Protein AF-A0A3G1HW66-F1 (afdb_monomer_lite)

InterPro domains:
  IPR001525 C-5 cytosine methyltransferase [PF00145] (174-278)
  IPR001525 C-5 cytosine methyltransferase [PS51679] (174-279)
  IPR011011 Zinc finger, FYVE/PHD-type [SSF57903] (69-137)
  IPR018117 DNA methylase, C-5 cytosine-specific, active site [PS00094] (242-254)
  IPR025766 ADD domain [PS51533] (22-154)
  IPR029063 S-adenosyl-L-methionine-dependent methyltransferase superfamily [G3DSA:3.40.50.150] (162-279)
  IPR029063 S-adenosyl-L-methionine-dependent methyltransferase superfamily [SSF53335] (173-278)
  IPR040552 DNMT3, cysteine rich ADD domain, GATA1-like zinc finger [PF17980] (15-70)
  IPR044108 DNA (cytosine-5)-methyltransferase 3A, ADD domain [cd11729] (28-154)
  IPR049554 DNMT3, ADD domain, PHD zinc finger [PF21255] (77-126)
  IPR050390 DNA Cytosine-5 Methyltransferase [PTHR23068] (28-279)

pLDDT: mean 90.73, std 13.03, range [34.94, 98.5]

Radius of gyration: 23.75 Å; chains: 1; bounding box: 53×44×63 Å

Organism: Channa maculata (NCBI:txid188791)

Secondary structure (DSSP, 8-state):
-TTTTS-S----HHHHHHHHHHHHTTSS-GGGSBTTT--S-EEEE-SSBSSEEEHHHHHHHHHHTT-B-TTSSBSSBTTTS--SSEEEP-STT---EEEHHHHHHHT-TTHHHHHHT-TTPPPTTTSS-SEETTEEB-SSHHHHHHHHHHTT-SS-PPPP---PPPPGGG---EEEEEES-TTTHHHHHHHHTT--EEEEEEE---HHHHHHHHHHTTT-SEE---GGG--HHHHHHH---SEEEE----TTT-TT-TT---TTSTTGGGHHHHHHHH-

Sequence (279 aa):
SAEKAKIREVIDEGTRERLIYEIKKKTRNIEDICISCGSLNVSLEHPLFVGAMCQGCKNSFLECAYQYDDDGYQSYCTICCGGREVLMCGNNNCCRCFCVECVDLLVGAGSAVAAINEDPWNCYMCGPRSTYGLLRRRDDWPCRLQLFFANNHEQEFEPAKLYPPVAAEKRQPIRVLSLFDGIATGLLVLKDLGIQVDKYVASEVCEDSITVGMVRHQGRIMYVGDVRNVTHKHIEEWGPFDLVIGGSPCNDLSIVNPARKGLYEGTGRLFFEFYRLLH

Structure (mmCIF, N/CA/C/O backbone):
data_AF-A0A3G1HW66-F1
#
_entry.id   AF-A0A3G1HW66-F1
#
loop_
_atom_site.group_PDB
_atom_site.id
_atom_site.type_symbol
_atom_site.label_atom_id
_atom_site.label_alt_id
_atom_site.label_comp_id
_atom_site.label_asym_id
_atom_site.label_entity_id
_atom_site.label_seq_id
_atom_site.pdbx_PDB_ins_code
_atom_site.Cartn_x
_atom_site.Cartn_y
_atom_site.Cartn_z
_atom_site.occupancy
_atom_site.B_iso_or_equiv
_atom_site.auth_seq_id
_atom_site.auth_comp_id
_atom_site.auth_asym_id
_atom_site.auth_atom_id
_atom_site.pdbx_PDB_model_num
ATOM 1 N N . SER A 1 1 ? 20.189 13.499 25.080 1.00 43.16 1 SER A N 1
ATOM 2 C CA . SER A 1 1 ? 20.306 14.150 26.396 1.00 43.16 1 SER A CA 1
ATOM 3 C C . SER A 1 1 ? 18.961 14.763 26.749 1.00 43.16 1 SER A C 1
ATOM 5 O O . SER A 1 1 ? 18.490 15.564 25.957 1.00 43.16 1 SER A O 1
ATOM 7 N N . ALA A 1 2 ? 18.331 14.270 27.824 1.00 36.47 2 ALA A N 1
ATOM 8 C CA . ALA A 1 2 ? 17.144 14.723 28.586 1.00 36.47 2 ALA A CA 1
ATOM 9 C C . ALA A 1 2 ? 15.857 15.251 27.896 1.00 36.47 2 ALA A C 1
ATOM 11 O O . ALA A 1 2 ? 14.776 15.084 28.452 1.00 36.47 2 ALA A O 1
ATOM 12 N N . GLU A 1 3 ? 15.921 15.853 26.713 1.00 38.44 3 GLU A N 1
ATOM 13 C CA . GLU A 1 3 ? 14.812 16.594 26.094 1.00 38.44 3 GLU A CA 1
ATOM 14 C C . GLU A 1 3 ? 14.013 15.742 25.093 1.00 38.44 3 GLU A C 1
ATOM 16 O O . GLU A 1 3 ? 12.789 15.808 25.047 1.00 38.44 3 GLU A O 1
ATOM 21 N N . LYS A 1 4 ? 14.676 14.799 24.407 1.00 38.22 4 LYS A N 1
ATOM 22 C CA . LYS A 1 4 ? 14.022 13.785 23.549 1.00 38.22 4 LYS A CA 1
ATOM 23 C C . LYS A 1 4 ? 13.246 12.706 24.324 1.00 38.22 4 LYS A C 1
ATOM 25 O O . LYS A 1 4 ? 12.520 11.930 23.720 1.00 38.22 4 LYS A O 1
ATOM 30 N N . ALA A 1 5 ? 13.386 12.663 25.650 1.00 36.22 5 ALA A N 1
ATOM 31 C CA . ALA A 1 5 ? 12.640 11.759 26.528 1.00 36.22 5 ALA A CA 1
ATOM 32 C C . ALA A 1 5 ? 11.369 12.405 27.121 1.00 36.22 5 ALA A C 1
ATOM 34 O O . ALA A 1 5 ? 10.566 11.706 27.730 1.00 36.22 5 ALA A O 1
ATOM 35 N N . LYS A 1 6 ? 11.168 13.721 26.939 1.00 34.94 6 LYS A N 1
ATOM 36 C CA . LYS A 1 6 ? 10.040 14.481 27.511 1.00 34.94 6 LYS A CA 1
ATOM 37 C C . LYS A 1 6 ? 8.809 14.596 26.602 1.00 34.94 6 LYS A C 1
ATOM 39 O O . LYS A 1 6 ? 7.799 15.123 27.044 1.00 34.94 6 LYS A O 1
ATOM 44 N N . ILE A 1 7 ? 8.866 14.066 25.376 1.00 43.19 7 ILE A N 1
ATOM 45 C CA . ILE A 1 7 ? 7.727 13.985 24.434 1.00 43.19 7 ILE A CA 1
ATOM 46 C C . ILE A 1 7 ? 7.327 12.515 24.207 1.00 43.19 7 ILE A C 1
ATOM 48 O O . ILE A 1 7 ? 6.967 12.082 23.120 1.00 43.19 7 ILE A O 1
ATOM 52 N N . ARG A 1 8 ? 7.428 11.696 25.250 1.00 40.66 8 ARG A N 1
ATOM 53 C CA . ARG A 1 8 ? 6.452 10.631 25.453 1.00 40.66 8 ARG A CA 1
ATOM 54 C C . ARG A 1 8 ? 5.562 11.174 26.552 1.00 40.66 8 ARG A C 1
ATOM 56 O O . ARG A 1 8 ? 5.932 11.087 27.719 1.00 40.66 8 ARG A O 1
ATOM 63 N N . GLU A 1 9 ? 4.447 11.810 26.186 1.00 43.47 9 GLU A N 1
ATOM 64 C CA . GLU A 1 9 ? 3.334 11.875 27.130 1.00 43.47 9 GLU A CA 1
ATOM 65 C C . GLU A 1 9 ? 3.146 10.440 27.610 1.00 43.47 9 GLU A C 1
ATOM 67 O O . GLU A 1 9 ? 2.945 9.527 26.807 1.00 43.47 9 GLU A O 1
ATOM 72 N N . VAL A 1 10 ? 3.366 10.235 28.906 1.00 45.03 10 VAL A N 1
ATOM 73 C CA . VAL A 1 10 ? 3.060 8.986 29.582 1.00 45.03 10 VAL A CA 1
ATOM 74 C C . VAL A 1 10 ? 1.549 8.875 29.492 1.00 45.03 10 VAL A C 1
ATOM 76 O O . VAL A 1 10 ? 0.819 9.391 30.333 1.00 45.03 10 VAL A O 1
ATOM 79 N N . ILE A 1 11 ? 1.078 8.296 28.393 1.00 52.44 11 ILE A N 1
ATOM 80 C CA . ILE A 1 11 ? -0.282 7.818 28.304 1.00 52.44 11 ILE A CA 1
ATOM 81 C C . ILE A 1 11 ? -0.290 6.604 29.215 1.00 52.44 11 ILE A C 1
ATOM 83 O O . ILE A 1 11 ? 0.186 5.531 28.858 1.00 52.44 11 ILE A O 1
ATOM 87 N N . ASP A 1 12 ? -0.694 6.859 30.451 1.00 54.69 12 ASP A N 1
ATOM 88 C CA . ASP A 1 12 ? -0.923 5.854 31.469 1.00 54.69 12 ASP A CA 1
ATOM 89 C C . ASP A 1 12 ? -1.834 4.765 30.880 1.00 54.69 12 ASP A C 1
ATOM 91 O O . ASP A 1 12 ? -2.943 5.063 30.429 1.00 54.69 12 ASP A O 1
ATOM 95 N N . GLU A 1 13 ? -1.349 3.519 30.837 1.00 52.84 13 GLU A N 1
ATOM 96 C CA . GLU A 1 13 ? -2.079 2.372 30.275 1.00 52.84 13 GLU A CA 1
ATOM 97 C C . GLU A 1 13 ? -3.476 2.258 30.919 1.00 52.84 13 GLU A C 1
ATOM 99 O O . GLU A 1 13 ? -4.458 2.017 30.219 1.00 52.84 13 GLU A O 1
ATOM 104 N N . GLY A 1 14 ? -3.613 2.601 32.210 1.00 62.66 14 GLY A N 1
ATOM 105 C CA . GLY A 1 14 ? -4.899 2.626 32.919 1.00 62.66 14 GLY A CA 1
ATOM 106 C C . GLY A 1 14 ? -5.863 3.742 32.488 1.00 62.66 14 GLY A C 1
ATOM 107 O O . GLY A 1 14 ? -7.081 3.628 32.669 1.00 62.66 14 GLY A O 1
ATOM 108 N N . THR A 1 15 ? -5.365 4.815 31.871 1.00 80.75 15 THR A N 1
ATOM 109 C CA . THR A 1 15 ? -6.196 5.939 31.421 1.00 80.75 15 THR A CA 1
ATOM 110 C C . THR A 1 15 ? -7.044 5.550 30.213 1.00 80.75 15 THR A C 1
ATOM 112 O O . THR A 1 15 ? -8.238 5.860 30.181 1.00 80.75 15 THR A O 1
ATOM 115 N N . ARG A 1 16 ? -6.484 4.810 29.246 1.00 89.25 16 ARG A N 1
ATOM 116 C CA . ARG A 1 16 ? -7.243 4.338 28.075 1.00 89.25 16 ARG A CA 1
ATOM 117 C C . ARG A 1 16 ? -8.360 3.380 28.491 1.00 89.25 16 ARG A C 1
ATOM 119 O O . ARG A 1 16 ? -9.499 3.555 28.058 1.00 89.25 16 ARG A O 1
ATOM 126 N N . GLU A 1 17 ? -8.073 2.422 29.371 1.00 91.12 17 GLU A N 1
ATOM 127 C CA . GLU A 1 17 ? -9.065 1.454 29.861 1.00 91.12 17 GLU A CA 1
ATOM 128 C C . GLU A 1 17 ? -10.222 2.134 30.595 1.00 91.12 17 GLU A C 1
ATOM 130 O O . GLU A 1 17 ? -11.397 1.860 30.322 1.00 91.12 17 GLU A O 1
ATOM 135 N N . ARG A 1 18 ? -9.898 3.081 31.485 1.00 92.38 18 ARG A N 1
ATOM 136 C CA . ARG A 1 18 ? -10.889 3.867 32.220 1.00 92.38 18 ARG A CA 1
ATOM 137 C C . ARG A 1 18 ? -11.803 4.648 31.277 1.00 92.38 18 ARG A C 1
ATOM 139 O O . ARG A 1 18 ? -13.019 4.628 31.460 1.00 92.38 18 ARG A O 1
ATOM 146 N N . LEU A 1 19 ? -11.246 5.325 30.274 1.00 93.81 19 LEU A N 1
ATOM 147 C CA . LEU A 1 19 ? -12.031 6.110 29.316 1.00 93.81 19 LEU A CA 1
ATOM 148 C C . LEU A 1 19 ? -12.950 5.220 28.471 1.00 93.81 19 LEU A C 1
ATOM 150 O O . LEU A 1 19 ? -14.112 5.561 28.249 1.00 93.81 19 LEU A O 1
ATOM 154 N N . ILE A 1 20 ? -12.474 4.044 28.059 1.00 93.44 20 ILE A N 1
ATOM 155 C CA . ILE A 1 20 ? -13.308 3.048 27.378 1.00 93.44 20 ILE A CA 1
ATOM 156 C C . ILE A 1 20 ? -14.434 2.550 28.290 1.00 93.44 20 ILE A C 1
ATOM 158 O O . ILE A 1 20 ? -15.569 2.389 27.839 1.00 93.44 20 ILE A O 1
ATOM 162 N N . TYR A 1 21 ? -14.170 2.350 29.579 1.00 92.44 21 TYR A N 1
ATOM 163 C CA . TYR A 1 21 ? -15.204 1.988 30.546 1.00 92.44 21 TYR A CA 1
ATOM 164 C C . TYR A 1 21 ? -16.261 3.094 30.733 1.00 92.44 21 TYR A C 1
ATOM 166 O O . TYR A 1 21 ? -17.455 2.791 30.789 1.00 92.44 21 TYR A O 1
ATOM 174 N N . GLU A 1 22 ? -15.860 4.370 30.753 1.00 93.81 22 GLU A N 1
ATOM 175 C CA . GLU A 1 22 ? -16.779 5.523 30.746 1.00 93.81 22 GLU A CA 1
ATOM 176 C C . GLU A 1 22 ? -17.685 5.515 29.495 1.00 93.81 22 GLU A C 1
ATOM 178 O O . GLU A 1 22 ? -18.897 5.719 29.598 1.00 93.81 22 GLU A O 1
ATOM 183 N N . ILE A 1 23 ? -17.141 5.178 28.320 1.00 94.44 23 ILE A N 1
ATOM 184 C CA . ILE A 1 23 ? -17.920 5.031 27.077 1.00 94.44 23 ILE A CA 1
ATOM 185 C C . ILE A 1 23 ? -18.906 3.860 27.175 1.00 94.44 23 ILE A C 1
ATOM 187 O O . ILE A 1 23 ? -20.075 4.012 26.815 1.00 94.44 23 ILE A O 1
ATOM 191 N N . LYS A 1 24 ? -18.494 2.709 27.729 1.00 92.25 24 LYS A N 1
ATOM 192 C CA . LYS A 1 24 ? -19.401 1.566 27.982 1.00 92.25 24 LYS A CA 1
ATOM 193 C C . LYS A 1 24 ? -20.553 1.955 28.918 1.00 92.25 24 LYS A C 1
ATOM 195 O O . LYS A 1 24 ? -21.677 1.491 28.730 1.00 92.25 24 LYS A O 1
ATOM 200 N N . LYS A 1 25 ? -20.298 2.846 29.883 1.00 93.94 25 LYS A N 1
ATOM 201 C CA . LYS A 1 25 ? -21.310 3.437 30.778 1.00 93.94 25 LYS A CA 1
ATOM 202 C C . LYS A 1 25 ? -22.119 4.581 30.162 1.00 93.94 25 LYS A C 1
ATOM 204 O O . LYS A 1 25 ? -22.999 5.109 30.837 1.00 93.94 25 LYS A O 1
ATOM 209 N N . LYS A 1 26 ? -21.861 4.947 28.902 1.00 92.19 26 LYS A N 1
ATOM 210 C CA . LYS A 1 26 ? -22.493 6.072 28.191 1.00 92.19 26 LYS A CA 1
ATOM 211 C C . LYS A 1 26 ? -22.284 7.429 28.873 1.00 92.19 26 LYS A C 1
ATOM 213 O O . LYS A 1 26 ? -23.097 8.332 28.704 1.00 92.19 26 LYS A O 1
ATOM 218 N N . THR A 1 27 ? -21.204 7.589 29.638 1.00 93.44 27 THR A N 1
ATOM 219 C CA . THR A 1 27 ? -20.851 8.868 30.279 1.00 93.44 27 THR A CA 1
ATOM 220 C C . THR A 1 27 ? -19.885 9.706 29.439 1.00 93.44 27 THR A C 1
ATOM 222 O O . THR A 1 27 ? -19.510 10.798 29.851 1.00 93.44 27 THR A O 1
ATOM 225 N N . ARG A 1 28 ? -19.462 9.193 28.277 1.00 93.19 28 ARG A N 1
ATOM 226 C CA . ARG A 1 28 ? -18.551 9.839 27.324 1.00 93.19 28 ARG A CA 1
ATOM 227 C C . ARG A 1 28 ? -18.798 9.280 25.920 1.00 93.19 28 ARG A C 1
ATOM 229 O O . ARG A 1 28 ? -19.137 8.100 25.804 1.00 93.19 28 ARG A O 1
ATOM 236 N N . ASN A 1 29 ? -18.604 10.080 24.868 1.00 95.50 29 ASN A N 1
ATOM 237 C CA . ASN A 1 29 ? -18.674 9.575 23.495 1.00 95.50 29 ASN A CA 1
ATOM 238 C C . ASN A 1 29 ? -17.313 9.047 23.034 1.00 95.50 29 ASN A C 1
ATOM 240 O O . ASN A 1 29 ? -16.263 9.580 23.386 1.00 95.50 29 ASN A O 1
ATOM 244 N N . ILE A 1 30 ? -17.329 8.011 22.195 1.00 95.81 30 ILE A N 1
ATOM 245 C CA . ILE A 1 30 ? -16.106 7.449 21.600 1.00 95.81 30 ILE A CA 1
ATOM 246 C C . ILE A 1 30 ? -15.399 8.434 20.655 1.00 95.81 30 ILE A C 1
ATOM 248 O O . ILE A 1 30 ? -14.195 8.339 20.439 1.00 95.81 30 ILE A O 1
ATOM 252 N N . GLU A 1 31 ? -16.145 9.397 20.115 1.00 96.31 31 GLU A N 1
ATOM 253 C CA . GLU A 1 31 ? -15.641 10.461 19.243 1.00 96.31 31 GLU A CA 1
ATOM 254 C C . GLU A 1 31 ? -14.935 11.584 20.023 1.00 96.31 31 GLU A C 1
ATOM 256 O O . GLU A 1 31 ? -14.281 12.418 19.413 1.00 96.31 31 GLU A O 1
ATOM 261 N N . ASP A 1 32 ? -14.977 11.561 21.361 1.00 95.31 32 ASP A N 1
ATOM 262 C CA . ASP A 1 32 ? -14.301 12.547 22.217 1.00 95.31 32 ASP A CA 1
ATOM 263 C C . ASP A 1 32 ? -12.915 12.070 22.698 1.00 95.31 32 ASP A C 1
ATOM 265 O O . ASP A 1 32 ? -12.253 12.759 23.478 1.00 95.31 32 ASP A O 1
ATOM 269 N N . ILE A 1 33 ? -12.474 10.868 22.297 1.00 95.94 33 ILE A N 1
ATOM 270 C CA . ILE A 1 33 ? -11.186 10.290 22.707 1.00 95.94 33 ILE A CA 1
ATOM 271 C C . ILE A 1 33 ? -10.416 9.711 21.523 1.00 95.94 33 ILE A C 1
ATOM 273 O O . ILE A 1 33 ? -10.994 9.180 20.573 1.00 95.94 33 ILE A O 1
ATOM 277 N N . CYS A 1 34 ? -9.088 9.743 21.606 1.00 97.19 34 CYS A N 1
ATOM 278 C CA . CYS A 1 34 ? -8.239 9.044 20.657 1.00 97.19 34 CYS A CA 1
ATOM 279 C C . CYS A 1 34 ? -8.395 7.531 20.853 1.00 97.19 34 CYS A C 1
ATOM 281 O O . CYS A 1 34 ? -7.888 6.987 21.833 1.00 97.19 34 CYS A O 1
ATOM 283 N N . ILE A 1 35 ? -9.045 6.821 19.929 1.00 96.75 35 ILE A N 1
ATOM 284 C CA . ILE A 1 35 ? -9.253 5.371 20.089 1.00 96.75 35 ILE A CA 1
ATOM 285 C C . ILE A 1 35 ? -7.956 4.566 19.985 1.00 96.75 35 ILE A C 1
ATOM 287 O O . ILE A 1 35 ? -7.908 3.437 20.465 1.00 96.75 35 ILE A O 1
ATOM 291 N N . SER A 1 36 ? -6.902 5.143 19.402 1.00 96.00 36 SER A N 1
ATOM 292 C CA . SER A 1 36 ? -5.588 4.515 19.259 1.00 96.00 36 SER A CA 1
ATOM 293 C C . SER A 1 36 ? -4.796 4.501 20.571 1.00 96.00 36 SER A C 1
ATOM 295 O O . SER A 1 36 ? -4.179 3.486 20.874 1.00 96.00 36 SER A O 1
ATOM 297 N N . CYS A 1 37 ? -4.826 5.585 21.357 1.00 95.00 37 CYS A N 1
ATOM 298 C CA . CYS A 1 37 ? -3.992 5.715 22.561 1.00 95.00 37 CYS A CA 1
ATOM 299 C C . CYS A 1 37 ? -4.727 6.156 23.835 1.00 95.00 37 CYS A C 1
ATOM 301 O O . CYS A 1 37 ? -4.186 5.996 24.915 1.00 95.00 37 CYS A O 1
ATOM 303 N N . GLY A 1 38 ? -5.947 6.688 23.753 1.00 94.94 38 GLY A N 1
ATOM 304 C CA . GLY A 1 38 ? -6.704 7.202 24.902 1.00 94.94 38 GLY A CA 1
ATOM 305 C C . GLY A 1 38 ? -6.490 8.688 25.217 1.00 94.94 38 GLY A C 1
ATOM 306 O O . GLY A 1 38 ? -7.077 9.189 26.169 1.00 94.94 38 GLY A O 1
ATOM 307 N N . SER A 1 39 ? -5.693 9.424 24.435 1.00 95.00 39 SER A N 1
ATOM 308 C CA . SER A 1 39 ? -5.546 10.878 24.611 1.00 95.00 39 SER A CA 1
ATOM 309 C C . SER A 1 39 ? -6.877 11.617 24.412 1.00 95.00 39 SER A C 1
ATOM 311 O O . SER A 1 39 ? -7.641 11.299 23.500 1.00 95.00 39 SER A O 1
ATOM 313 N N . LEU A 1 40 ? -7.123 12.637 25.239 1.00 94.06 40 LEU A N 1
ATOM 314 C CA . LEU A 1 40 ? -8.255 13.564 25.099 1.00 94.06 40 LEU A CA 1
ATOM 315 C C . LEU A 1 40 ? -7.946 14.741 24.162 1.00 94.06 40 LEU A C 1
ATOM 317 O O . LEU A 1 40 ? -8.849 15.484 23.790 1.00 94.06 40 LEU A O 1
ATOM 321 N N . ASN A 1 41 ? -6.680 14.924 23.775 1.00 94.69 41 ASN A N 1
ATOM 322 C CA . ASN A 1 41 ? -6.256 15.992 22.873 1.00 94.69 41 ASN A CA 1
ATOM 323 C C . ASN A 1 41 ? -6.465 15.569 21.411 1.00 94.69 41 ASN A C 1
ATOM 325 O O . ASN A 1 41 ? -5.518 15.260 20.680 1.00 94.69 41 ASN A O 1
ATOM 329 N N . VAL A 1 42 ? -7.732 15.456 21.019 1.00 95.31 42 VAL A N 1
ATOM 330 C CA . VAL A 1 42 ? -8.142 14.996 19.693 1.00 95.31 42 VAL A CA 1
ATOM 331 C C . VAL A 1 42 ? -8.298 16.159 18.721 1.00 95.31 42 VAL A C 1
ATOM 333 O O . VAL A 1 42 ? -8.816 17.214 19.070 1.00 95.31 42 VAL A O 1
ATOM 336 N N . SER A 1 43 ? -7.857 15.954 17.484 1.00 91.88 43 SER A N 1
ATOM 337 C CA . SER A 1 43 ? -7.962 16.949 16.406 1.00 91.88 43 SER A CA 1
ATOM 338 C C . SER A 1 43 ? -8.572 16.379 15.129 1.00 91.88 43 SER A C 1
ATOM 340 O O . SER A 1 43 ? -8.881 17.120 14.199 1.00 91.88 43 SER A O 1
ATOM 342 N N . LEU A 1 44 ? -8.706 15.054 15.060 1.00 94.00 44 LEU A N 1
ATOM 343 C CA . LEU A 1 44 ? -9.057 14.310 13.862 1.00 94.00 44 LEU A CA 1
ATOM 344 C C . LEU A 1 44 ? -9.981 13.156 14.232 1.00 94.00 44 LEU A C 1
ATOM 346 O O . LEU A 1 44 ? -10.028 12.698 15.371 1.00 94.00 44 LEU A O 1
ATOM 350 N N . GLU A 1 45 ? -10.661 12.627 13.232 1.00 97.06 45 GLU A N 1
ATOM 351 C CA . GLU A 1 45 ? -11.367 11.358 13.332 1.00 97.06 45 GLU A CA 1
ATOM 352 C C . GLU A 1 45 ? -10.467 10.216 12.850 1.00 97.06 45 GLU A C 1
ATOM 354 O O . GLU A 1 45 ? -9.740 10.362 11.864 1.00 97.06 45 GLU A O 1
ATOM 359 N N . HIS A 1 46 ? -10.538 9.056 13.506 1.00 97.75 46 HIS A N 1
ATOM 360 C CA . HIS A 1 46 ? -9.799 7.878 13.059 1.00 97.75 46 HIS A CA 1
ATOM 361 C C . HIS A 1 46 ? -10.298 7.444 11.663 1.00 97.75 46 HIS A C 1
ATOM 363 O O . HIS A 1 46 ? -11.508 7.284 11.473 1.00 97.75 46 HIS A O 1
ATOM 369 N N . PRO A 1 47 ? -9.409 7.206 10.675 1.00 96.69 47 PRO A N 1
ATOM 370 C CA . PRO A 1 47 ? -9.823 7.033 9.278 1.00 96.69 47 PRO A CA 1
ATOM 371 C C . PRO A 1 47 ? -10.628 5.748 9.028 1.00 96.69 47 PRO A C 1
ATOM 373 O O . PRO A 1 47 ? -11.506 5.730 8.171 1.00 96.69 47 PRO A O 1
ATOM 376 N N . LEU A 1 48 ? -10.349 4.676 9.782 1.00 97.94 48 LEU A N 1
ATOM 377 C CA . LEU A 1 48 ? -10.960 3.352 9.569 1.00 97.94 48 LEU A CA 1
ATOM 378 C C . LEU A 1 48 ? -12.190 3.047 10.443 1.00 97.94 48 LEU A C 1
ATOM 380 O O . LEU A 1 48 ? -13.108 2.348 10.013 1.00 97.94 48 LEU A O 1
ATOM 384 N N . PHE A 1 49 ? -12.215 3.560 11.672 1.00 98.44 49 PHE A N 1
ATOM 385 C CA . PHE A 1 49 ? -13.186 3.201 12.703 1.00 98.44 49 PHE A CA 1
ATOM 386 C C . PHE A 1 49 ? -13.766 4.456 13.343 1.00 98.44 49 PHE A C 1
ATOM 388 O O . PHE A 1 49 ? -13.147 5.519 13.332 1.00 98.44 49 PHE A O 1
ATOM 395 N N . VAL A 1 50 ? -14.967 4.335 13.893 1.00 98.19 50 VAL A N 1
ATOM 396 C CA . VAL A 1 50 ? -15.631 5.419 14.612 1.00 98.19 50 VAL A CA 1
ATOM 397 C C . VAL A 1 50 ? -14.928 5.679 15.934 1.00 98.19 50 VAL A C 1
ATOM 399 O O . VAL A 1 50 ? -14.671 4.760 16.707 1.00 98.19 50 VAL A O 1
ATOM 402 N N . GLY A 1 51 ? -14.609 6.950 16.150 1.00 96.94 51 GLY A N 1
ATOM 403 C CA . GLY A 1 51 ? -13.737 7.420 17.212 1.00 96.94 51 GLY A CA 1
ATOM 404 C C . GLY A 1 51 ? -12.796 8.512 16.716 1.00 96.94 51 GLY A C 1
ATOM 405 O O . GLY A 1 51 ? -12.623 8.696 15.502 1.00 96.94 51 GLY A O 1
ATOM 406 N N . ALA A 1 52 ? -12.199 9.239 17.653 1.00 97.25 52 ALA A N 1
ATOM 407 C CA . ALA A 1 52 ? -11.256 10.298 17.333 1.00 97.25 52 ALA A CA 1
ATOM 408 C C . ALA A 1 52 ? -9.798 9.817 17.333 1.00 97.25 52 ALA A C 1
ATOM 410 O O . ALA A 1 52 ? -9.484 8.665 17.648 1.00 97.25 52 ALA A O 1
ATOM 411 N N . MET A 1 53 ? -8.902 10.708 16.918 1.00 97.31 53 MET A N 1
ATOM 412 C CA . MET A 1 53 ? -7.465 10.507 16.808 1.00 97.31 53 MET A CA 1
ATOM 413 C C . MET A 1 53 ? -6.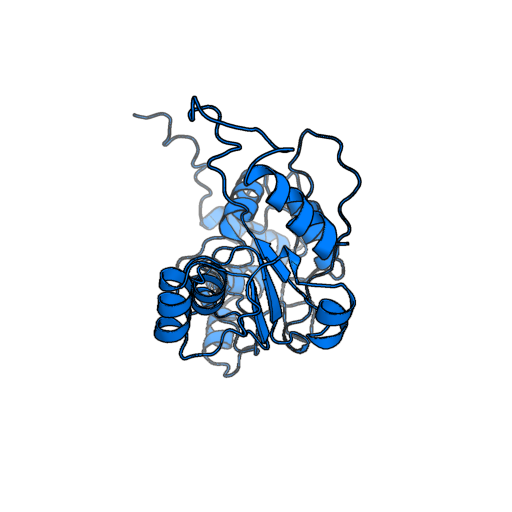732 11.798 17.205 1.00 97.31 53 MET A C 1
ATOM 415 O O . MET A 1 53 ? -7.100 12.899 16.790 1.00 97.31 53 MET A O 1
ATOM 419 N N . CYS A 1 54 ? -5.688 11.669 18.027 1.00 96.44 54 CYS A N 1
ATOM 420 C CA . CYS A 1 54 ? -4.793 12.779 18.362 1.00 96.44 54 CYS A CA 1
ATOM 421 C C . CYS A 1 54 ? -3.688 12.946 17.306 1.00 96.44 54 CYS A C 1
ATOM 423 O O . CYS A 1 54 ? -3.380 12.017 16.555 1.00 96.44 54 CYS A O 1
ATOM 425 N N . GLN A 1 55 ? -3.028 14.105 17.291 1.00 94.88 55 GLN A N 1
ATOM 426 C CA . GLN A 1 55 ? -1.966 14.397 16.321 1.00 94.88 55 GLN A CA 1
ATOM 427 C C . GLN A 1 55 ? -0.779 13.415 16.397 1.00 94.88 55 GLN A C 1
ATOM 429 O O . GLN A 1 55 ? -0.224 13.041 15.368 1.00 94.88 55 GLN A O 1
ATOM 434 N N . GLY A 1 56 ? -0.410 12.947 17.595 1.00 95.19 56 GLY A N 1
ATOM 435 C CA . GLY A 1 56 ? 0.666 11.959 17.757 1.00 95.19 56 GLY A CA 1
ATOM 436 C C . GLY A 1 56 ? 0.336 10.612 17.103 1.00 95.19 56 GLY A C 1
ATOM 437 O O . GLY A 1 56 ? 1.161 10.044 16.383 1.00 95.19 56 GLY A O 1
ATOM 438 N N . CYS A 1 57 ? -0.901 10.136 17.276 1.00 96.44 57 CYS A N 1
ATOM 439 C CA . CYS A 1 57 ? -1.380 8.932 16.600 1.00 96.44 57 CYS A CA 1
ATOM 440 C C . CYS A 1 57 ? -1.557 9.143 15.097 1.00 96.44 57 CYS A C 1
ATOM 442 O O . CYS A 1 57 ? -1.321 8.200 14.352 1.00 96.44 57 CYS A O 1
ATOM 444 N N . LYS A 1 58 ? -1.889 10.357 14.634 1.00 95.31 58 LYS A N 1
ATOM 445 C CA . LYS A 1 58 ? -1.896 10.674 13.198 1.00 95.31 58 LYS A CA 1
ATOM 446 C C . LYS A 1 58 ? -0.522 10.445 12.578 1.00 95.31 58 LYS A C 1
ATOM 448 O O . LYS A 1 58 ? -0.419 9.745 11.578 1.00 95.31 58 LYS A O 1
ATOM 453 N N . ASN A 1 59 ? 0.521 11.009 13.183 1.00 94.06 59 ASN A N 1
ATOM 454 C CA . ASN A 1 59 ? 1.890 10.875 12.683 1.00 94.06 59 ASN A CA 1
ATOM 455 C C . ASN A 1 59 ? 2.327 9.402 12.683 1.00 94.06 59 ASN A C 1
ATOM 457 O O . ASN A 1 59 ? 2.792 8.903 11.666 1.00 94.06 59 ASN A O 1
ATOM 461 N N . SER A 1 60 ? 2.052 8.687 13.780 1.00 95.50 60 SER A N 1
ATOM 462 C CA . SER A 1 60 ? 2.334 7.246 13.876 1.00 95.50 60 SER A CA 1
ATOM 463 C C . SER A 1 60 ? 1.582 6.447 12.805 1.00 95.50 60 SER A C 1
ATOM 465 O O . SER A 1 60 ? 2.131 5.532 12.206 1.00 95.50 60 SER A O 1
ATOM 467 N N . PHE A 1 61 ? 0.327 6.803 12.518 1.00 95.81 61 PHE A N 1
ATOM 468 C CA . PHE A 1 61 ? -0.468 6.146 11.484 1.00 95.81 61 PHE A CA 1
ATOM 469 C C . PHE A 1 61 ? 0.095 6.384 10.080 1.00 95.81 61 PHE A C 1
ATOM 471 O O . PHE A 1 61 ? 0.158 5.449 9.284 1.00 95.81 61 PHE A O 1
ATOM 478 N N . LEU A 1 62 ? 0.532 7.609 9.777 1.00 94.19 62 LEU A N 1
ATOM 479 C CA . LEU A 1 62 ? 1.155 7.943 8.493 1.00 94.19 62 LEU A CA 1
ATOM 480 C C . LEU A 1 62 ? 2.462 7.174 8.259 1.00 94.19 62 LEU A C 1
ATOM 482 O O . LEU A 1 62 ? 2.743 6.799 7.125 1.00 94.19 62 LEU A O 1
ATOM 486 N N . GLU A 1 63 ? 3.233 6.923 9.316 1.00 93.38 63 GLU A N 1
ATOM 487 C CA . GLU A 1 63 ? 4.499 6.188 9.238 1.00 93.38 63 GLU A CA 1
ATOM 488 C C . GLU A 1 63 ? 4.293 4.668 9.173 1.00 93.38 63 GLU A C 1
ATOM 490 O O . GLU A 1 63 ? 4.995 3.985 8.430 1.00 93.38 63 GLU A O 1
ATOM 495 N N . CYS A 1 64 ? 3.336 4.129 9.931 1.00 94.88 64 CYS A N 1
ATOM 496 C CA . CYS A 1 64 ? 3.256 2.692 10.207 1.00 94.88 64 CYS A CA 1
ATOM 497 C C . CYS A 1 64 ? 2.171 1.935 9.428 1.00 94.88 64 CYS A C 1
ATOM 499 O O . CYS A 1 64 ? 2.264 0.716 9.304 1.00 94.88 64 CYS A O 1
ATOM 501 N N . ALA A 1 65 ? 1.125 2.594 8.913 1.00 94.19 65 ALA A N 1
ATOM 502 C CA . ALA A 1 65 ? -0.052 1.880 8.394 1.00 94.19 65 ALA A CA 1
ATOM 503 C C . ALA A 1 65 ? 0.211 1.016 7.142 1.00 94.19 65 ALA A C 1
ATOM 505 O O . ALA A 1 65 ? -0.560 0.089 6.877 1.00 94.19 65 ALA A O 1
ATOM 506 N N . TYR A 1 66 ? 1.273 1.310 6.385 1.00 95.19 66 TYR A N 1
ATOM 507 C CA . TYR A 1 66 ? 1.712 0.545 5.209 1.00 95.19 66 TYR A CA 1
ATOM 508 C C . TYR A 1 66 ? 3.082 -0.124 5.410 1.00 95.19 66 TYR A C 1
ATOM 510 O O . TYR A 1 66 ? 3.773 -0.400 4.433 1.00 95.19 66 TYR A O 1
ATOM 518 N N . GLN A 1 67 ? 3.483 -0.371 6.661 1.00 95.62 67 GLN A N 1
ATOM 519 C CA . GLN A 1 67 ? 4.626 -1.234 6.964 1.00 95.62 67 GLN A CA 1
ATOM 520 C C . GLN A 1 67 ? 4.161 -2.686 7.062 1.00 95.62 67 GLN A C 1
ATOM 522 O O . GLN A 1 67 ? 3.122 -2.966 7.669 1.00 95.62 67 GLN A O 1
ATOM 527 N N . TYR A 1 68 ? 4.922 -3.576 6.431 1.00 95.69 68 TYR A N 1
ATOM 528 C CA . TYR A 1 68 ? 4.653 -5.004 6.355 1.00 95.69 68 TYR A CA 1
ATOM 529 C C . TYR A 1 68 ? 5.900 -5.773 6.780 1.00 95.69 68 TYR A C 1
ATOM 531 O O . TYR A 1 68 ? 7.010 -5.369 6.426 1.00 95.69 68 TYR A O 1
ATOM 539 N N . ASP A 1 69 ? 5.696 -6.855 7.521 1.00 94.12 69 ASP A N 1
ATOM 540 C CA . ASP A 1 69 ? 6.752 -7.785 7.908 1.00 94.12 69 ASP A CA 1
ATOM 541 C C . ASP A 1 69 ? 6.972 -8.839 6.810 1.00 94.12 69 ASP A C 1
ATOM 543 O O . ASP A 1 69 ? 6.215 -8.933 5.839 1.00 94.12 69 ASP A O 1
ATOM 547 N N . ASP A 1 70 ? 8.017 -9.654 6.969 1.00 92.19 70 ASP A N 1
ATOM 548 C CA . ASP A 1 70 ? 8.418 -10.685 5.998 1.00 92.19 70 ASP A CA 1
ATOM 549 C C . ASP A 1 70 ? 7.355 -11.787 5.791 1.00 92.19 70 ASP A C 1
ATOM 551 O O . ASP A 1 70 ? 7.421 -12.553 4.829 1.00 92.19 70 ASP A O 1
ATOM 555 N N . ASP A 1 71 ? 6.368 -11.887 6.686 1.00 92.50 71 ASP A N 1
ATOM 556 C CA . ASP A 1 71 ? 5.217 -12.787 6.554 1.00 92.50 71 ASP A CA 1
ATOM 557 C C . ASP A 1 71 ? 4.094 -12.220 5.660 1.00 92.50 71 ASP A C 1
ATOM 559 O O . ASP A 1 71 ? 3.100 -12.904 5.395 1.00 92.50 71 ASP A O 1
ATOM 563 N N . GLY A 1 72 ? 4.250 -10.985 5.168 1.00 92.94 72 GLY A N 1
ATOM 564 C CA . GLY A 1 72 ? 3.293 -10.287 4.311 1.00 92.94 72 GLY A CA 1
ATOM 565 C C . GLY A 1 72 ? 2.130 -9.631 5.061 1.00 92.94 72 GLY A C 1
ATOM 566 O O . GLY A 1 72 ? 1.226 -9.078 4.420 1.00 92.94 72 GLY A O 1
ATOM 567 N N . TYR A 1 73 ? 2.122 -9.663 6.395 1.00 95.69 73 TYR A N 1
ATOM 568 C CA . TYR A 1 73 ? 1.149 -8.963 7.229 1.00 95.69 73 TYR A CA 1
ATOM 569 C C . TYR A 1 73 ? 1.665 -7.596 7.670 1.00 95.69 73 TYR A C 1
ATOM 571 O O . TYR A 1 73 ? 2.848 -7.288 7.602 1.00 95.69 73 TYR A O 1
ATOM 579 N N . GLN A 1 74 ? 0.750 -6.727 8.095 1.00 96.25 74 GLN A N 1
ATOM 580 C CA . GLN A 1 74 ? 1.110 -5.434 8.661 1.00 96.25 74 GLN A CA 1
ATOM 581 C C . GLN A 1 74 ? 1.935 -5.614 9.936 1.00 96.25 74 GLN A C 1
ATOM 583 O O . GLN A 1 74 ? 1.480 -6.285 10.865 1.00 96.25 74 GLN A O 1
ATOM 588 N N . SER A 1 75 ? 3.054 -4.894 10.024 1.00 95.25 75 SER A N 1
ATOM 589 C CA . SER A 1 75 ? 3.954 -4.913 11.187 1.00 95.25 75 SER A CA 1
ATOM 590 C C . SER A 1 75 ? 3.284 -4.433 12.478 1.00 95.25 75 SER A C 1
ATOM 592 O O . SER A 1 75 ? 3.730 -4.722 13.587 1.00 95.25 75 SER A O 1
ATOM 594 N N . TYR A 1 76 ? 2.200 -3.660 12.353 1.00 97.56 76 TYR A N 1
ATOM 595 C CA . TYR A 1 76 ? 1.523 -3.028 13.479 1.00 97.56 76 TYR A CA 1
ATOM 596 C C . TYR A 1 76 ? 0.004 -3.175 13.418 1.00 97.56 76 TYR A C 1
ATOM 598 O O . TYR A 1 76 ? -0.610 -3.354 12.365 1.00 97.56 76 TYR A O 1
ATOM 606 N N . CYS A 1 77 ? -0.631 -3.024 14.580 1.00 98.31 77 CYS A N 1
ATOM 607 C CA . CYS A 1 77 ? -2.083 -3.023 14.706 1.00 98.31 77 CYS A CA 1
ATOM 608 C C . CYS A 1 77 ? -2.745 -1.949 13.821 1.00 98.31 77 CYS A C 1
ATOM 610 O O . CYS A 1 77 ? -2.438 -0.761 13.933 1.00 98.31 77 CYS A O 1
ATOM 612 N N . THR A 1 78 ? -3.760 -2.348 13.049 1.00 98.19 78 THR A N 1
ATOM 613 C CA . THR A 1 78 ? -4.591 -1.488 12.186 1.00 98.19 78 THR A CA 1
ATOM 614 C C . THR A 1 78 ? -5.265 -0.327 12.945 1.00 98.19 78 THR A C 1
ATOM 616 O O . THR A 1 78 ? -5.639 0.668 12.325 1.00 98.19 78 THR A O 1
ATOM 619 N N . ILE A 1 79 ? -5.450 -0.434 14.268 1.00 97.94 79 ILE A N 1
ATOM 620 C CA . ILE A 1 79 ? -6.118 0.590 15.096 1.00 97.94 79 ILE A CA 1
ATOM 621 C C . ILE A 1 79 ? -5.113 1.559 15.728 1.00 97.94 79 ILE A C 1
ATOM 623 O O . ILE A 1 79 ? -5.294 2.774 15.680 1.00 97.94 79 ILE A O 1
ATOM 627 N N . CYS A 1 80 ? -4.074 1.044 16.387 1.00 96.88 80 CYS A N 1
ATOM 628 C CA . CYS A 1 80 ? -3.179 1.882 17.189 1.00 96.88 80 CYS A CA 1
ATOM 629 C C . CYS A 1 80 ? -1.800 2.112 16.572 1.00 96.88 80 CYS A C 1
ATOM 631 O O . CYS A 1 80 ? -1.050 2.917 17.116 1.00 96.88 80 CYS A O 1
ATOM 633 N N . CYS A 1 81 ? -1.471 1.443 15.460 1.00 96.50 81 CYS A N 1
ATOM 634 C CA . CYS A 1 81 ? -0.137 1.477 14.851 1.00 96.50 81 CYS A CA 1
ATOM 635 C C . CYS A 1 81 ? 0.981 1.119 15.845 1.00 96.50 81 CYS A C 1
ATOM 637 O O . CYS A 1 81 ? 2.079 1.662 15.809 1.00 96.50 81 CYS A O 1
ATOM 639 N N . GLY A 1 82 ? 0.666 0.189 16.746 1.00 92.81 82 GLY A N 1
ATOM 640 C CA . GLY A 1 82 ? 1.578 -0.396 17.717 1.00 92.81 82 GLY A CA 1
ATOM 641 C C . GLY A 1 82 ? 1.073 -1.777 18.126 1.00 92.81 82 GLY A C 1
ATOM 642 O O . GLY A 1 82 ? 0.553 -2.519 17.292 1.00 92.81 82 GLY A O 1
ATOM 643 N N . GLY A 1 83 ? 1.152 -2.075 19.425 1.00 83.31 83 GLY A N 1
ATOM 644 C CA . GLY A 1 83 ? 0.802 -3.380 19.986 1.00 83.31 83 GLY A CA 1
ATOM 645 C C . GLY A 1 83 ? 1.980 -4.351 19.947 1.00 83.31 83 GLY A C 1
ATOM 646 O O . GLY A 1 83 ? 2.755 -4.354 19.000 1.00 83.31 83 GLY A O 1
ATOM 647 N N . ARG A 1 84 ? 2.140 -5.142 21.014 1.00 85.25 84 ARG A N 1
ATOM 648 C CA . ARG A 1 84 ? 3.233 -6.126 21.131 1.00 85.25 84 ARG A CA 1
ATOM 649 C C . ARG A 1 84 ? 2.867 -7.489 20.553 1.00 85.25 84 ARG A C 1
ATOM 651 O O . ARG A 1 84 ? 3.728 -8.178 20.033 1.00 85.25 84 ARG A O 1
ATOM 658 N N . GLU A 1 85 ? 1.598 -7.858 20.677 1.00 93.81 85 GLU A N 1
ATOM 659 C CA . GLU A 1 85 ? 1.039 -9.117 20.196 1.00 93.81 85 GLU A CA 1
ATOM 660 C C . GLU A 1 85 ? -0.182 -8.801 19.339 1.00 93.81 85 GLU A C 1
ATOM 662 O O . GLU A 1 85 ? -1.041 -8.003 19.745 1.00 93.81 85 GLU A O 1
ATOM 667 N N . VAL A 1 86 ? -0.236 -9.389 18.144 1.00 96.56 86 VAL A N 1
ATOM 668 C CA . VAL A 1 86 ? -1.255 -9.107 17.135 1.00 96.56 86 VAL A CA 1
ATOM 669 C C . VAL A 1 86 ? -1.920 -10.374 16.615 1.00 96.56 86 VAL A C 1
ATOM 671 O O . VAL A 1 86 ? -1.305 -11.423 16.483 1.00 96.56 86 VAL A O 1
ATOM 674 N N . LEU A 1 87 ? -3.203 -10.234 16.301 1.00 97.44 87 LEU A N 1
ATOM 675 C CA . LEU A 1 87 ? -4.032 -11.213 15.621 1.00 97.44 87 LEU A CA 1
ATOM 676 C C . LEU A 1 87 ? -3.974 -10.933 14.122 1.00 97.44 87 LEU A C 1
ATOM 678 O O . LEU A 1 87 ? -4.315 -9.825 13.691 1.00 97.44 87 LEU A O 1
ATOM 682 N N . MET A 1 88 ? -3.566 -11.930 13.345 1.00 97.25 88 MET A N 1
ATOM 683 C CA . MET A 1 88 ? -3.504 -11.866 11.885 1.00 97.25 88 MET A CA 1
ATOM 684 C C . MET A 1 88 ? -4.843 -12.288 11.278 1.00 97.25 88 MET A C 1
ATOM 686 O O . MET A 1 88 ? -5.475 -13.240 11.729 1.00 97.25 88 MET A O 1
ATOM 690 N N . CYS A 1 89 ? -5.303 -11.561 10.263 1.00 97.75 89 CYS A N 1
ATOM 691 C CA . CYS A 1 89 ? -6.549 -11.879 9.570 1.00 97.75 89 CYS A CA 1
ATOM 692 C C . CYS A 1 89 ? -6.411 -13.143 8.703 1.00 97.75 89 CYS A C 1
ATOM 694 O O . CYS A 1 89 ? -5.580 -13.163 7.809 1.00 97.75 89 CYS A O 1
ATOM 696 N N . GLY A 1 90 ? -7.293 -14.132 8.862 1.00 96.12 90 GLY A N 1
ATOM 697 C CA . GLY A 1 90 ? -7.306 -15.350 8.037 1.00 96.12 90 GLY A CA 1
ATOM 698 C C . GLY A 1 90 ? -7.944 -15.197 6.648 1.00 96.12 90 GLY A C 1
ATOM 699 O O . GLY A 1 90 ? -7.883 -16.113 5.834 1.00 96.12 90 GLY A O 1
ATOM 700 N N . ASN A 1 91 ? -8.579 -14.057 6.353 1.00 95.50 91 ASN A N 1
ATOM 701 C CA . ASN A 1 91 ? -9.154 -13.802 5.030 1.00 95.50 91 ASN A CA 1
ATOM 702 C C . ASN A 1 91 ? -8.076 -13.672 3.943 1.00 95.50 91 ASN A C 1
ATOM 704 O O . ASN A 1 91 ? -7.161 -12.852 4.061 1.00 95.50 91 ASN A O 1
ATOM 708 N N . ASN A 1 92 ? -8.256 -14.390 2.834 1.00 91.38 92 ASN A N 1
ATOM 709 C CA . ASN A 1 92 ? -7.360 -14.337 1.684 1.00 91.38 92 ASN A CA 1
ATOM 710 C C . ASN A 1 92 ? -7.155 -12.899 1.185 1.00 91.38 92 ASN A C 1
ATOM 712 O O . ASN A 1 92 ? -8.097 -12.117 1.054 1.00 91.38 92 ASN A O 1
ATOM 716 N N . ASN A 1 93 ? -5.902 -12.569 0.866 1.00 92.56 93 ASN A N 1
ATOM 717 C CA . ASN A 1 93 ? -5.454 -11.245 0.423 1.00 92.56 93 ASN A CA 1
ATOM 718 C C . ASN A 1 93 ? -5.655 -10.107 1.444 1.00 92.56 93 ASN A C 1
ATOM 720 O O . ASN A 1 93 ? -5.514 -8.937 1.069 1.00 92.56 93 ASN A O 1
ATOM 724 N N . CYS A 1 94 ? -5.994 -10.395 2.704 1.00 96.31 94 CYS A N 1
ATOM 725 C CA . CYS A 1 94 ? -6.017 -9.405 3.775 1.00 96.31 94 CYS A CA 1
ATOM 726 C C . CYS A 1 94 ? -4.760 -9.518 4.638 1.00 96.31 94 CYS A C 1
ATOM 728 O O . CYS A 1 94 ? -4.527 -10.532 5.274 1.00 96.31 94 CYS A O 1
ATOM 730 N N . CYS A 1 95 ? -4.006 -8.428 4.727 1.00 96.62 95 CYS A N 1
ATOM 731 C CA . CYS A 1 95 ? -2.750 -8.371 5.477 1.00 96.62 95 CYS A CA 1
ATOM 732 C C . CYS A 1 95 ? -2.904 -7.649 6.827 1.00 96.62 95 CYS A C 1
ATOM 734 O O . CYS A 1 95 ? -1.937 -7.121 7.361 1.00 96.62 95 CYS A O 1
ATOM 736 N N . ARG A 1 96 ? -4.132 -7.476 7.335 1.00 97.62 96 ARG A N 1
ATOM 737 C CA . ARG A 1 96 ? -4.377 -6.627 8.511 1.00 97.62 96 ARG A CA 1
ATOM 738 C C . ARG A 1 96 ? -4.142 -7.372 9.815 1.00 97.62 96 ARG A C 1
ATOM 740 O O . ARG A 1 96 ? -4.581 -8.510 9.967 1.00 97.62 96 ARG A O 1
ATOM 747 N N . CYS A 1 97 ? -3.580 -6.640 10.771 1.00 97.69 97 CYS A N 1
ATOM 748 C CA . CYS A 1 97 ? -3.293 -7.110 12.119 1.00 97.69 97 CYS A CA 1
ATOM 749 C C . CYS A 1 97 ? -4.052 -6.295 13.169 1.00 97.69 97 CYS A C 1
ATOM 751 O O . CYS A 1 97 ? -4.243 -5.087 13.012 1.00 97.69 97 CYS A O 1
ATOM 753 N N . PHE A 1 98 ? -4.470 -6.928 14.265 1.00 98.50 98 PHE A N 1
ATOM 754 C CA . PHE A 1 98 ? -5.139 -6.260 15.388 1.00 98.50 98 PHE A CA 1
ATOM 755 C C . PHE A 1 98 ? -4.510 -6.691 16.706 1.00 98.50 98 PHE A C 1
ATOM 757 O O . PHE A 1 98 ? -4.496 -7.876 17.008 1.00 98.50 98 PHE A O 1
ATOM 764 N N . CYS A 1 99 ? -4.002 -5.753 17.510 1.00 97.94 99 CYS A N 1
ATOM 765 C CA . CYS A 1 99 ? -3.404 -6.130 18.788 1.00 97.94 99 CYS A CA 1
ATOM 766 C C . CYS A 1 99 ? -4.444 -6.594 19.809 1.00 97.94 99 CYS A C 1
ATOM 768 O O . CYS A 1 99 ? -5.557 -6.060 19.855 1.00 97.94 99 CYS A O 1
ATOM 770 N N . VAL A 1 100 ? -4.039 -7.550 20.649 1.00 97.50 100 VAL A N 1
ATOM 771 C CA . VAL A 1 100 ? -4.860 -8.143 21.721 1.00 97.50 100 VAL A CA 1
ATOM 772 C C . VAL A 1 100 ? -5.509 -7.055 22.582 1.00 97.50 100 VAL A C 1
ATOM 774 O O . VAL A 1 100 ? -6.723 -7.047 22.764 1.00 97.50 100 VAL A O 1
ATOM 777 N N . GLU A 1 101 ? -4.722 -6.059 22.998 1.00 95.94 101 GLU A N 1
ATOM 778 C CA . GLU A 1 101 ? -5.181 -4.932 23.817 1.00 95.94 101 GLU A CA 1
ATOM 779 C C . GLU A 1 101 ? -6.317 -4.136 23.149 1.00 95.94 101 GLU A C 1
ATOM 781 O O . GLU A 1 101 ? -7.350 -3.873 23.762 1.00 95.94 101 GLU A O 1
ATOM 786 N N . CYS A 1 102 ? -6.176 -3.768 21.867 1.00 97.44 102 CYS A N 1
ATOM 787 C CA . CYS A 1 102 ? -7.230 -3.023 21.171 1.00 97.44 102 CYS A CA 1
ATOM 788 C C . CYS A 1 102 ? -8.515 -3.843 21.053 1.00 97.44 102 CYS A C 1
ATOM 790 O O . CYS A 1 102 ? -9.607 -3.285 21.174 1.00 97.44 102 CYS A O 1
ATOM 792 N N . VAL A 1 103 ? -8.389 -5.147 20.804 1.00 97.94 103 VAL A N 1
ATOM 793 C CA . VAL A 1 103 ? -9.535 -6.046 20.682 1.00 97.94 103 VAL A CA 1
ATOM 794 C C . VAL A 1 103 ? -10.263 -6.179 22.016 1.00 97.94 103 VAL A C 1
ATOM 796 O O . VAL A 1 103 ? -11.468 -5.934 22.072 1.00 97.94 103 VAL A O 1
ATOM 799 N N . ASP A 1 104 ? -9.556 -6.467 23.103 1.00 96.44 104 ASP A N 1
ATOM 800 C CA . ASP A 1 104 ? -10.195 -6.653 24.407 1.00 96.44 104 ASP A CA 1
ATOM 801 C C . ASP A 1 104 ? -10.810 -5.357 24.963 1.00 96.44 104 ASP A C 1
ATOM 803 O O . ASP A 1 104 ? -11.871 -5.379 25.600 1.00 96.44 104 ASP A O 1
ATOM 807 N N . LEU A 1 105 ? -10.216 -4.200 24.660 1.00 95.50 105 LEU A N 1
ATOM 808 C CA . LEU A 1 105 ? -10.770 -2.911 25.069 1.00 95.50 105 LEU A CA 1
ATOM 809 C C . LEU A 1 105 ? -12.010 -2.528 24.253 1.00 95.50 105 LEU A C 1
ATOM 811 O O . LEU A 1 105 ? -13.076 -2.269 24.833 1.00 95.50 105 LEU A O 1
ATOM 815 N N . LEU A 1 106 ? -11.876 -2.484 22.924 1.00 97.12 106 LEU A N 1
ATOM 816 C CA . LEU A 1 106 ? -12.875 -1.902 22.022 1.00 97.12 106 LEU A CA 1
ATOM 817 C C . LEU A 1 106 ? -13.977 -2.893 21.640 1.00 97.12 106 LEU A C 1
ATOM 819 O O . LEU A 1 106 ? -15.133 -2.490 21.520 1.00 97.12 106 LEU A O 1
ATOM 823 N N . VAL A 1 107 ? -13.656 -4.177 21.482 1.00 97.31 107 VAL A N 1
ATOM 824 C CA . VAL A 1 107 ? -14.644 -5.213 21.142 1.00 97.31 107 VAL A CA 1
ATOM 825 C C . VAL A 1 107 ? -15.250 -5.800 22.413 1.00 97.31 107 VAL A C 1
ATOM 827 O O . VAL A 1 107 ? -16.472 -5.838 22.556 1.00 97.31 107 VAL A O 1
ATOM 830 N N . GLY A 1 108 ? -14.409 -6.160 23.381 1.00 96.19 108 GLY A N 1
ATOM 831 C CA . GLY A 1 108 ? -14.837 -6.642 24.692 1.00 96.19 108 GLY A CA 1
ATOM 832 C C . GLY A 1 108 ? -13.846 -7.628 25.297 1.00 96.19 108 GLY A C 1
ATOM 833 O O . GLY A 1 108 ? -13.171 -8.345 24.566 1.00 96.19 108 GLY A O 1
ATOM 834 N N . ALA A 1 109 ? -13.784 -7.688 26.627 1.00 95.75 109 ALA A N 1
ATOM 835 C CA . ALA A 1 109 ? -12.832 -8.544 27.328 1.00 95.75 109 ALA A CA 1
ATOM 836 C C . ALA A 1 109 ? -12.997 -10.020 26.923 1.00 95.75 109 ALA A C 1
ATOM 838 O O . ALA A 1 109 ? -14.112 -10.546 26.959 1.00 95.75 109 ALA A O 1
ATOM 839 N N . GLY A 1 110 ? -11.895 -10.670 26.542 1.00 96.56 110 GLY A N 1
ATOM 840 C CA . GLY A 1 110 ? -11.875 -12.057 26.073 1.00 96.56 110 GLY A CA 1
ATOM 841 C C . GLY A 1 110 ? -12.157 -12.217 24.576 1.00 96.56 110 GLY A C 1
ATOM 842 O O . GLY A 1 110 ? -12.114 -13.340 24.073 1.00 96.56 110 GLY A O 1
ATOM 843 N N . SER A 1 111 ? -12.407 -11.127 23.843 1.00 97.56 111 SER A N 1
ATOM 844 C CA . SER A 1 111 ? -12.628 -11.186 22.392 1.00 97.56 111 SER A CA 1
ATOM 845 C C . SER A 1 111 ? -11.354 -11.561 21.645 1.00 97.56 111 SER A C 1
ATOM 847 O O . SER A 1 111 ? -11.436 -12.218 20.610 1.00 97.56 111 SER A O 1
ATOM 849 N N . ALA A 1 112 ? -10.179 -11.196 22.165 1.00 97.44 112 ALA A N 1
ATOM 850 C CA . ALA A 1 112 ? -8.918 -11.611 21.562 1.00 97.44 112 ALA A CA 1
ATOM 851 C C . ALA A 1 112 ? -8.730 -13.129 21.673 1.00 97.44 112 ALA A C 1
ATOM 853 O O . ALA A 1 112 ? -8.431 -13.784 20.682 1.00 97.44 112 ALA A O 1
ATOM 854 N N . VAL A 1 113 ? -9.004 -13.708 22.846 1.00 97.50 113 VAL A N 1
ATOM 855 C CA . VAL A 1 113 ? -8.960 -15.165 23.054 1.00 97.50 113 VAL A CA 1
ATOM 856 C C . VAL A 1 113 ? -9.989 -15.880 22.179 1.00 97.50 113 VAL A C 1
ATOM 858 O O . VAL A 1 113 ? -9.688 -16.931 21.620 1.00 97.50 113 VAL A O 1
ATOM 861 N N . ALA A 1 114 ? -11.190 -15.319 22.023 1.00 97.56 114 ALA A N 1
ATOM 862 C CA . ALA A 1 114 ? -12.187 -15.871 21.110 1.00 97.56 114 ALA A CA 1
ATOM 863 C C . ALA A 1 114 ? -11.675 -15.896 19.660 1.00 97.56 114 ALA A C 1
ATOM 865 O O . ALA A 1 114 ? -11.785 -16.927 19.008 1.00 97.56 114 ALA A O 1
ATOM 866 N N . ALA A 1 115 ? -11.054 -14.805 19.199 1.00 97.25 115 ALA A N 1
ATOM 867 C CA . ALA A 1 115 ? -10.465 -14.714 17.865 1.00 97.25 115 ALA A CA 1
ATOM 868 C C . ALA A 1 115 ? -9.284 -15.679 17.660 1.00 97.25 115 ALA A C 1
ATOM 870 O O . ALA A 1 115 ? -9.175 -16.278 16.600 1.00 97.25 115 ALA A O 1
ATOM 871 N N . ILE A 1 116 ? -8.431 -15.880 18.673 1.00 96.62 116 ILE A N 1
ATOM 872 C CA . ILE A 1 116 ? -7.319 -16.852 18.623 1.00 96.62 116 ILE A CA 1
ATOM 873 C C . ILE A 1 116 ? -7.834 -18.285 18.433 1.00 96.62 116 ILE A C 1
ATOM 875 O O . ILE A 1 116 ? -7.195 -19.088 17.761 1.00 96.62 116 ILE A O 1
ATOM 879 N N . ASN A 1 117 ? -8.979 -18.614 19.036 1.00 97.00 117 ASN A N 1
ATOM 880 C CA . ASN A 1 117 ? -9.579 -19.945 18.949 1.00 97.00 117 ASN A CA 1
ATOM 881 C C . ASN A 1 117 ? -10.505 -20.120 17.729 1.00 97.00 117 ASN A C 1
ATOM 883 O O . ASN A 1 117 ? -11.097 -21.188 17.567 1.00 97.00 117 ASN A O 1
ATOM 887 N N . GLU A 1 118 ? -10.667 -19.088 16.897 1.00 95.75 118 GLU A N 1
ATOM 888 C CA . GLU A 1 118 ? -11.479 -19.122 15.682 1.00 95.75 118 GLU A CA 1
ATOM 889 C C . GLU A 1 118 ? -10.583 -19.352 14.458 1.00 95.75 118 GLU A C 1
ATOM 891 O O . GLU A 1 118 ? -9.691 -18.558 14.172 1.00 95.75 118 GLU A O 1
ATOM 896 N N . ASP A 1 119 ? -10.841 -20.425 13.707 1.00 91.81 119 ASP A N 1
ATOM 897 C CA . ASP A 1 119 ? -10.083 -20.766 12.500 1.00 91.81 119 ASP A CA 1
ATOM 898 C C . ASP A 1 119 ? -11.035 -21.086 11.324 1.00 91.81 119 ASP A C 1
ATOM 900 O O . ASP A 1 119 ? -11.759 -22.087 11.390 1.00 91.81 119 ASP A O 1
ATOM 904 N N . PRO A 1 120 ? -11.094 -20.256 10.257 1.00 92.00 120 PRO A N 1
ATOM 905 C CA . PRO A 1 120 ? -10.362 -18.999 10.066 1.00 92.00 120 PRO A CA 1
ATOM 906 C C . PRO A 1 120 ? -11.050 -17.794 10.731 1.00 92.00 120 PRO A C 1
ATOM 908 O O . PRO A 1 120 ? -12.233 -17.537 10.497 1.00 92.00 120 PRO A O 1
ATOM 911 N N . TRP A 1 121 ? -10.288 -16.979 11.467 1.00 96.81 121 TRP A N 1
ATOM 912 C CA . TRP A 1 121 ? -10.772 -15.695 11.984 1.00 96.81 121 TRP A CA 1
ATOM 913 C C . TRP A 1 121 ? -10.733 -14.586 10.922 1.00 96.81 121 TRP A C 1
ATOM 915 O O . TRP A 1 121 ? -9.684 -14.261 10.356 1.00 96.81 121 TRP A O 1
ATOM 925 N N . ASN A 1 122 ? -11.873 -13.931 10.691 1.00 96.75 122 ASN A N 1
ATOM 926 C CA . ASN A 1 122 ? -11.970 -12.770 9.806 1.00 96.75 122 ASN A CA 1
ATOM 927 C C . ASN A 1 122 ? -11.905 -11.460 10.595 1.00 96.75 122 ASN A C 1
ATOM 929 O O . ASN A 1 122 ? -12.745 -11.192 11.454 1.00 96.75 122 ASN A O 1
ATOM 933 N N . CYS A 1 123 ? -10.963 -10.583 10.238 1.00 97.69 123 CYS A N 1
ATOM 934 C CA . CYS A 1 123 ? -10.801 -9.323 10.955 1.00 97.69 123 CYS A CA 1
ATOM 935 C C . CYS A 1 123 ? -11.995 -8.368 10.792 1.00 97.69 123 CYS A C 1
ATOM 937 O O . CYS A 1 123 ? -12.790 -8.455 9.852 1.00 97.69 123 CYS A O 1
ATOM 939 N N . TYR A 1 124 ? -12.057 -7.354 11.653 1.00 97.75 124 TYR A N 1
ATOM 940 C CA . TYR A 1 124 ? -13.148 -6.370 11.708 1.00 97.75 124 TYR A CA 1
ATOM 941 C C . TYR A 1 124 ? -13.294 -5.493 10.452 1.00 97.75 124 TYR A C 1
ATOM 943 O O . TYR A 1 124 ? -14.299 -4.801 10.293 1.00 97.75 124 TYR A O 1
ATOM 951 N N . MET A 1 125 ? -12.306 -5.517 9.551 1.00 97.31 125 MET A N 1
ATOM 952 C CA . MET A 1 125 ? -12.375 -4.854 8.245 1.00 97.31 125 MET A CA 1
ATOM 953 C C . MET A 1 125 ? -12.929 -5.758 7.141 1.00 97.31 125 MET A C 1
ATOM 955 O O . MET A 1 125 ? -13.451 -5.231 6.162 1.00 97.31 125 MET A O 1
ATOM 959 N N . CYS A 1 126 ? -12.854 -7.079 7.306 1.00 96.00 126 CYS A N 1
ATOM 960 C CA . CYS A 1 126 ? -13.327 -8.082 6.348 1.00 96.00 126 CYS A CA 1
ATOM 961 C C . CYS A 1 126 ? -14.698 -8.648 6.713 1.00 96.00 126 CYS A C 1
ATOM 963 O O . CYS A 1 126 ? -15.479 -8.984 5.828 1.00 96.00 126 CYS A O 1
ATOM 965 N N . GLY A 1 127 ? -15.005 -8.740 8.008 1.00 92.00 127 GLY A N 1
ATOM 966 C CA . GLY A 1 127 ? -16.253 -9.324 8.472 1.00 92.00 127 GLY A CA 1
ATOM 967 C C . GLY A 1 127 ? -17.502 -8.633 7.889 1.00 92.00 127 GLY A C 1
ATOM 968 O O . GLY A 1 127 ? -17.475 -7.437 7.560 1.00 92.00 127 GLY A O 1
ATOM 969 N N . PRO A 1 128 ? -18.625 -9.371 7.783 1.00 88.81 128 PRO A N 1
ATOM 970 C CA . PRO A 1 128 ? -19.861 -8.870 7.181 1.00 88.81 128 PRO A CA 1
ATOM 971 C C . PRO A 1 128 ? -20.547 -7.814 8.055 1.00 88.81 128 PRO A C 1
ATOM 973 O O . PRO A 1 128 ? -21.253 -6.945 7.549 1.00 88.81 128 PRO A O 1
ATOM 976 N N . ARG A 1 129 ? -20.333 -7.870 9.375 1.00 93.75 129 ARG A N 1
ATOM 977 C CA . ARG A 1 129 ? -20.812 -6.856 10.318 1.00 93.75 129 ARG A CA 1
ATOM 978 C C . ARG A 1 129 ? -19.839 -5.683 10.338 1.00 93.75 129 ARG A C 1
ATOM 980 O O . ARG A 1 129 ? -18.630 -5.886 10.295 1.00 93.75 129 ARG A O 1
ATOM 987 N N . SER A 1 130 ? -20.368 -4.470 10.459 1.00 94.00 130 SER A N 1
ATOM 988 C CA . SER A 1 130 ? -19.568 -3.256 10.653 1.00 94.00 130 SER A CA 1
ATOM 989 C C . SER A 1 130 ? -19.332 -2.918 12.126 1.00 94.00 130 SER A C 1
ATOM 991 O O . SER A 1 130 ? -18.498 -2.068 12.407 1.00 94.00 130 SER A O 1
ATOM 993 N N . THR A 1 131 ? -20.014 -3.579 13.067 1.00 97.06 131 THR A N 1
ATOM 994 C CA . THR A 1 131 ? -19.954 -3.246 14.500 1.00 97.06 131 THR A CA 1
ATOM 995 C C . THR A 1 131 ? -19.618 -4.471 15.344 1.00 97.06 131 THR A C 1
ATOM 997 O O . THR A 1 131 ? -20.300 -5.494 15.252 1.00 97.06 131 THR A O 1
ATOM 1000 N N . TYR A 1 132 ? -18.606 -4.331 16.203 1.00 96.88 132 TYR A N 1
ATOM 1001 C CA . TYR A 1 132 ? -18.126 -5.329 17.157 1.00 96.88 132 TYR A CA 1
ATOM 1002 C C . TYR A 1 132 ? -17.852 -4.642 18.500 1.00 96.88 132 TYR A C 1
ATOM 1004 O O . TYR A 1 132 ? -16.855 -3.942 18.661 1.00 96.88 132 TYR A O 1
ATOM 1012 N N . GLY A 1 133 ? -18.762 -4.797 19.464 1.00 95.69 133 GLY A N 1
ATOM 1013 C CA . GLY A 1 133 ? -18.694 -4.044 20.719 1.00 95.69 133 GLY A CA 1
ATOM 1014 C C . GLY A 1 133 ? -18.799 -2.536 20.476 1.00 95.69 133 GLY A C 1
ATOM 1015 O O . GLY A 1 133 ? -19.767 -2.069 19.876 1.00 95.69 133 GLY A O 1
ATOM 1016 N N . LEU A 1 134 ? -17.800 -1.778 20.932 1.00 96.50 134 LEU A N 1
ATOM 1017 C CA . LEU A 1 134 ? -17.664 -0.343 20.654 1.00 96.50 134 LEU A CA 1
ATOM 1018 C C . LEU A 1 134 ? -16.964 -0.057 19.318 1.00 96.50 134 LEU A C 1
ATOM 1020 O O . LEU A 1 134 ? -17.047 1.063 18.812 1.00 96.50 134 LEU A O 1
ATOM 1024 N N . LEU A 1 135 ? -16.267 -1.039 18.742 1.00 98.00 135 LEU A N 1
ATOM 1025 C CA . LEU A 1 135 ? -15.545 -0.876 17.488 1.00 98.00 135 LEU A CA 1
ATOM 1026 C C . LEU A 1 135 ? -16.528 -0.900 16.313 1.00 98.00 135 LEU A C 1
ATOM 1028 O O . LEU A 1 135 ? -17.114 -1.937 15.998 1.00 98.00 135 LEU A O 1
ATOM 1032 N N . ARG A 1 136 ? -16.688 0.237 15.631 1.00 98.25 136 ARG A N 1
ATOM 1033 C CA . ARG A 1 136 ? -17.522 0.349 14.427 1.00 98.25 136 ARG A CA 1
ATOM 1034 C C . ARG A 1 136 ? -16.680 0.771 13.228 1.00 98.25 136 ARG A C 1
ATOM 1036 O O . ARG A 1 136 ? -16.115 1.862 13.237 1.00 98.25 136 ARG A O 1
ATOM 1043 N N . ARG A 1 137 ? -16.602 -0.075 12.200 1.00 98.19 137 ARG A N 1
ATOM 1044 C CA . ARG A 1 137 ? -16.010 0.241 10.892 1.00 98.19 137 ARG A CA 1
ATOM 1045 C C . ARG A 1 137 ? -16.823 1.360 10.244 1.00 98.19 137 ARG A C 1
ATOM 1047 O O . ARG A 1 137 ? -18.050 1.288 10.220 1.00 98.19 137 ARG A O 1
ATOM 1054 N N . ARG A 1 138 ? -16.147 2.390 9.740 1.00 97.25 138 ARG A N 1
ATOM 1055 C CA . ARG A 1 138 ? -16.794 3.470 8.977 1.00 97.25 138 ARG A CA 1
ATOM 1056 C C . ARG A 1 138 ? -17.177 2.966 7.590 1.00 97.25 138 ARG A C 1
ATOM 1058 O O . ARG A 1 138 ? -16.417 2.198 7.018 1.00 97.25 138 ARG A O 1
ATOM 1065 N N . ASP A 1 139 ? -18.301 3.401 7.031 1.00 94.81 139 ASP A N 1
ATOM 1066 C CA . ASP A 1 139 ? -18.701 2.998 5.671 1.00 94.81 139 ASP A CA 1
ATOM 1067 C C . ASP A 1 139 ? -17.919 3.769 4.593 1.00 94.81 139 ASP A C 1
ATOM 1069 O O . ASP A 1 139 ? -17.575 3.227 3.544 1.00 94.81 139 ASP A O 1
ATOM 1073 N N . ASP A 1 140 ? -17.553 5.016 4.893 1.00 94.75 140 ASP A N 1
ATOM 1074 C CA . ASP A 1 140 ? -16.775 5.929 4.050 1.00 94.75 140 ASP A CA 1
ATOM 1075 C C . ASP A 1 140 ? -15.253 5.818 4.267 1.00 94.75 140 ASP A C 1
ATOM 1077 O O . ASP A 1 140 ? -14.484 6.612 3.716 1.00 94.75 140 ASP A O 1
ATOM 1081 N N . TRP A 1 141 ? -14.794 4.810 5.023 1.00 95.44 141 TRP A N 1
ATOM 1082 C CA . TRP A 1 141 ? -13.375 4.596 5.330 1.00 95.44 141 TRP A CA 1
ATOM 1083 C C . TRP A 1 141 ? -12.430 4.632 4.112 1.00 95.44 141 TRP A C 1
ATOM 1085 O O . TRP A 1 141 ? -11.325 5.154 4.278 1.00 95.44 141 TRP A O 1
ATOM 1095 N N . PRO A 1 142 ? -12.796 4.140 2.900 1.00 92.06 142 PRO A N 1
ATOM 1096 C CA . PRO A 1 142 ? -11.898 4.169 1.745 1.00 92.06 142 PRO A CA 1
ATOM 1097 C C . PRO A 1 142 ? -11.512 5.601 1.362 1.00 92.06 142 PRO A C 1
ATOM 1099 O O . PRO A 1 142 ? -10.333 5.897 1.185 1.00 92.06 142 PRO A O 1
ATOM 1102 N N . CYS A 1 143 ? -12.502 6.498 1.304 1.00 89.44 143 CYS A N 1
ATOM 1103 C CA . CYS A 1 143 ? -12.309 7.908 0.969 1.00 89.44 143 CYS A CA 1
ATOM 1104 C C . CYS A 1 143 ? -11.559 8.640 2.089 1.00 89.44 143 CYS A C 1
ATOM 1106 O O . CYS A 1 143 ? -10.592 9.360 1.837 1.00 89.44 143 CYS A O 1
ATOM 1108 N N . ARG A 1 144 ? -11.939 8.392 3.350 1.00 92.00 144 ARG A N 1
ATOM 1109 C CA . ARG A 1 144 ? -11.269 8.999 4.509 1.00 92.00 144 ARG A CA 1
ATOM 1110 C C . ARG A 1 144 ? -9.793 8.639 4.568 1.00 92.00 144 ARG A C 1
ATOM 1112 O O . ARG A 1 144 ? -8.975 9.517 4.814 1.00 92.00 144 ARG A O 1
ATOM 1119 N N . LEU A 1 145 ? -9.453 7.371 4.335 1.00 92.25 145 LEU A N 1
ATOM 1120 C CA . LEU A 1 145 ? -8.070 6.907 4.334 1.00 92.25 145 LEU A CA 1
ATOM 1121 C C . LEU A 1 145 ? -7.255 7.606 3.243 1.00 92.25 145 LEU A C 1
ATOM 1123 O O . LEU A 1 145 ? -6.139 8.034 3.501 1.00 92.25 145 LEU A O 1
ATOM 1127 N N . GLN A 1 146 ? -7.810 7.773 2.046 1.00 87.19 146 GLN A N 1
ATOM 1128 C CA . GLN A 1 146 ? -7.118 8.473 0.964 1.00 87.19 146 GLN A CA 1
ATOM 1129 C C . GLN A 1 146 ? -6.858 9.942 1.293 1.00 87.19 146 GLN A C 1
ATOM 1131 O O . GLN A 1 146 ? -5.726 10.404 1.165 1.00 87.19 146 GLN A O 1
ATOM 1136 N N . LEU A 1 147 ? -7.874 10.660 1.780 1.00 86.12 147 LEU A N 1
ATOM 1137 C CA . LEU A 1 147 ? -7.729 12.052 2.217 1.00 86.12 147 LEU A CA 1
ATOM 1138 C C . LEU A 1 147 ? -6.722 12.189 3.366 1.00 86.12 147 LEU A C 1
ATOM 1140 O O . LEU A 1 147 ? -5.991 13.175 3.439 1.00 86.12 147 LEU A O 1
ATOM 1144 N N . PHE A 1 148 ? -6.648 11.179 4.236 1.00 89.69 148 PHE A N 1
ATOM 1145 C CA . PHE A 1 148 ? -5.704 11.142 5.348 1.00 89.69 148 PHE A CA 1
ATOM 1146 C C . PHE A 1 148 ? -4.241 11.177 4.880 1.00 89.69 148 PHE A C 1
ATOM 1148 O O . PHE A 1 148 ? -3.429 11.840 5.521 1.00 89.69 148 PHE A O 1
ATOM 1155 N N . PHE A 1 149 ? -3.918 10.513 3.763 1.00 87.50 149 PHE A N 1
ATOM 1156 C CA . PHE A 1 149 ? -2.574 10.509 3.169 1.00 87.50 149 PHE A CA 1
ATOM 1157 C C . PHE A 1 149 ? -2.343 11.635 2.148 1.00 87.50 149 PHE A C 1
ATOM 1159 O O . PHE A 1 149 ? -1.202 12.050 1.968 1.00 87.50 149 PHE A O 1
ATOM 1166 N N . ALA A 1 150 ? -3.393 12.152 1.501 1.00 79.19 150 ALA A N 1
ATOM 1167 C CA . ALA A 1 150 ? -3.272 13.200 0.481 1.00 79.19 150 ALA A CA 1
ATOM 1168 C C . ALA A 1 150 ? -2.978 14.600 1.061 1.00 79.19 150 ALA A C 1
ATOM 1170 O O . ALA A 1 150 ? -2.274 15.391 0.440 1.00 79.19 150 ALA A O 1
ATOM 1171 N N . ASN A 1 151 ? -3.472 14.908 2.264 1.00 65.75 151 ASN A N 1
ATOM 1172 C CA . ASN A 1 151 ? -3.433 16.255 2.860 1.00 65.75 151 ASN A CA 1
ATOM 1173 C C . ASN A 1 151 ? -2.075 16.673 3.474 1.00 65.75 151 ASN A C 1
ATOM 1175 O O . ASN A 1 151 ? -2.047 17.493 4.391 1.00 65.75 151 ASN A O 1
ATOM 1179 N N . ASN A 1 152 ? -0.952 16.113 3.015 1.00 60.28 152 ASN A N 1
ATOM 1180 C CA . ASN A 1 152 ? 0.380 16.376 3.583 1.00 60.28 152 ASN A CA 1
ATOM 1181 C C . ASN A 1 152 ? 1.281 17.283 2.724 1.00 60.28 152 ASN A C 1
ATOM 1183 O O . ASN A 1 152 ? 2.442 17.475 3.080 1.00 60.28 152 ASN A O 1
ATOM 1187 N N . HIS A 1 153 ? 0.786 17.852 1.622 1.00 56.41 153 HIS A N 1
ATOM 1188 C CA . HIS A 1 153 ? 1.604 18.693 0.745 1.00 56.41 153 HIS A CA 1
ATOM 1189 C C . HIS A 1 153 ? 1.169 20.162 0.792 1.00 56.41 153 HIS A C 1
ATOM 1191 O O . HIS A 1 153 ? 0.019 20.489 0.527 1.00 56.41 153 HIS A O 1
ATOM 1197 N N . GLU A 1 154 ? 2.122 21.049 1.097 1.00 51.81 154 GLU A N 1
ATOM 1198 C CA . GLU A 1 154 ? 1.988 22.517 1.043 1.00 51.81 154 GLU A CA 1
ATOM 1199 C C . GLU A 1 154 ? 1.860 23.063 -0.397 1.00 51.81 154 GLU A C 1
ATOM 1201 O O . GLU A 1 154 ? 1.731 24.267 -0.598 1.00 51.81 154 GLU A O 1
ATOM 1206 N N . GLN A 1 155 ? 1.915 22.193 -1.411 1.00 56.84 155 GLN A N 1
ATOM 1207 C CA . GLN A 1 155 ? 1.796 22.550 -2.824 1.00 56.84 155 GLN A CA 1
ATOM 1208 C C . GLN A 1 155 ? 0.398 22.220 -3.361 1.00 56.84 155 GLN A C 1
ATOM 1210 O O . GLN A 1 155 ? -0.069 21.087 -3.253 1.00 56.84 155 GLN A O 1
ATOM 1215 N N . GLU A 1 156 ? -0.239 23.215 -3.983 1.00 54.97 156 GLU A N 1
ATOM 1216 C CA . GLU A 1 156 ? -1.512 23.088 -4.699 1.00 54.97 156 GLU A CA 1
ATOM 1217 C C . GLU A 1 156 ? -1.312 22.299 -6.004 1.00 54.97 156 GLU A C 1
ATOM 1219 O O . GLU A 1 156 ? -1.075 22.863 -7.071 1.00 54.97 156 GLU A O 1
ATOM 1224 N N . PHE A 1 157 ? -1.376 20.973 -5.923 1.00 64.44 157 PHE A N 1
ATOM 1225 C CA . PHE A 1 157 ? -1.556 20.124 -7.099 1.00 64.44 157 PHE A CA 1
ATOM 1226 C C . PHE A 1 157 ? -3.046 19.943 -7.392 1.00 64.44 157 PHE A C 1
ATOM 1228 O O . PHE A 1 157 ? -3.883 20.069 -6.493 1.00 64.44 157 PHE A O 1
ATOM 1235 N N . GLU A 1 158 ? -3.391 19.613 -8.643 1.00 65.31 158 GLU A N 1
ATOM 1236 C CA . GLU A 1 158 ? -4.752 19.162 -8.933 1.00 65.31 158 GLU A CA 1
ATOM 1237 C C . GLU A 1 158 ? -5.122 17.980 -8.023 1.00 65.31 158 GLU A C 1
ATOM 1239 O O . GLU A 1 158 ? -4.254 17.151 -7.715 1.00 65.31 158 GLU A O 1
ATOM 1244 N N . PRO A 1 159 ? -6.393 17.874 -7.586 1.00 64.50 159 PRO A N 1
ATOM 1245 C CA . PRO A 1 159 ? -6.824 16.781 -6.731 1.00 64.50 159 PRO A CA 1
ATOM 1246 C C . PRO A 1 159 ? -6.464 15.443 -7.376 1.00 64.50 159 PRO A C 1
ATOM 1248 O O . PRO A 1 159 ? -6.959 15.111 -8.455 1.00 64.50 159 PRO A O 1
ATOM 1251 N N . ALA A 1 160 ? -5.588 14.676 -6.723 1.00 67.56 160 ALA A N 1
ATOM 1252 C CA . ALA A 1 160 ? -5.178 13.378 -7.234 1.00 67.56 160 ALA A CA 1
ATOM 1253 C C . ALA A 1 160 ? -6.418 12.510 -7.482 1.00 67.56 160 ALA A C 1
ATOM 1255 O O . ALA A 1 160 ? -7.313 12.434 -6.637 1.00 67.56 160 ALA A O 1
ATOM 1256 N N . LYS A 1 161 ? -6.482 11.829 -8.632 1.00 77.50 161 LYS A N 1
ATOM 1257 C CA . LYS A 1 161 ? -7.552 10.861 -8.883 1.00 77.50 161 LYS A CA 1
ATOM 1258 C C . LYS A 1 161 ? -7.433 9.725 -7.867 1.00 77.50 161 LYS A C 1
ATOM 1260 O O . LYS A 1 161 ? -6.481 8.949 -7.892 1.00 77.50 161 LYS A O 1
ATOM 1265 N N . LEU A 1 162 ? -8.410 9.640 -6.972 1.00 76.50 162 LEU A N 1
ATOM 1266 C CA . LEU A 1 162 ? -8.407 8.692 -5.868 1.00 76.50 162 LEU A CA 1
ATOM 1267 C C . LEU A 1 162 ? -9.057 7.359 -6.277 1.00 76.50 162 LEU A C 1
ATOM 1269 O O . LEU A 1 162 ? -10.206 7.328 -6.716 1.00 76.50 162 LEU A O 1
ATOM 1273 N N . TYR A 1 163 ? -8.340 6.246 -6.090 1.00 85.94 163 TYR A N 1
ATOM 1274 C CA . TYR A 1 163 ? -8.831 4.884 -6.350 1.00 85.94 163 TYR A CA 1
ATOM 1275 C C . TYR A 1 163 ? -9.101 4.144 -5.035 1.00 85.94 163 TYR A C 1
ATOM 1277 O O . TYR A 1 163 ? -8.144 3.858 -4.306 1.00 85.94 163 TYR A O 1
ATOM 1285 N N . PRO A 1 164 ? -10.373 3.902 -4.657 1.00 87.50 164 PRO A N 1
ATOM 1286 C CA . PRO A 1 164 ? -10.699 3.351 -3.345 1.00 87.50 164 PRO A CA 1
ATOM 1287 C C . PRO A 1 164 ? -10.051 1.971 -3.158 1.00 87.50 164 PRO A C 1
ATOM 1289 O O . PRO A 1 164 ? -10.060 1.170 -4.096 1.00 87.50 164 PRO A O 1
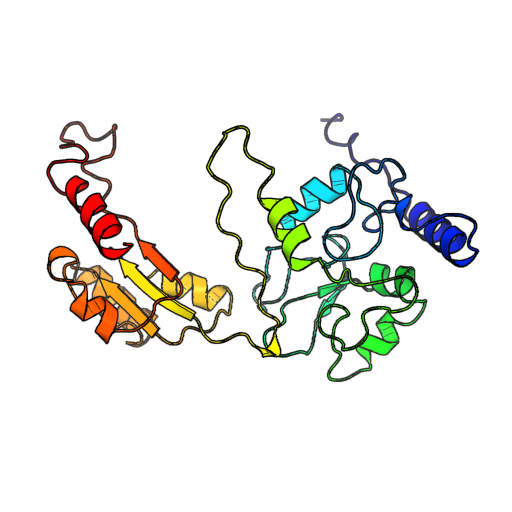ATOM 1292 N N . PRO A 1 165 ? -9.519 1.661 -1.961 1.00 91.81 165 PRO A N 1
ATOM 1293 C CA . PRO A 1 165 ? -8.998 0.334 -1.665 1.00 91.81 165 PRO A CA 1
ATOM 1294 C C . PRO A 1 165 ? -9.980 -0.792 -2.017 1.00 91.81 165 PRO A C 1
ATOM 1296 O O . PRO A 1 165 ? -11.134 -0.797 -1.584 1.00 91.81 165 PRO A O 1
ATOM 1299 N N . VAL A 1 166 ? -9.496 -1.779 -2.772 1.00 93.00 166 VAL A N 1
ATOM 1300 C CA . VAL A 1 166 ? -10.277 -2.952 -3.179 1.00 93.00 166 VAL A CA 1
ATOM 1301 C C . VAL A 1 166 ? -10.422 -3.919 -1.998 1.00 93.00 166 VAL A C 1
ATOM 1303 O O . VAL A 1 166 ? -9.447 -4.224 -1.296 1.00 93.00 166 VAL A O 1
ATOM 1306 N N . ALA A 1 167 ? -11.649 -4.406 -1.783 1.00 91.00 167 ALA A N 1
ATOM 1307 C CA . ALA A 1 167 ? -11.956 -5.438 -0.791 1.00 91.00 167 ALA A CA 1
ATOM 1308 C C . ALA A 1 167 ? -11.094 -6.691 -1.021 1.00 91.00 167 ALA A C 1
ATOM 1310 O O . ALA A 1 167 ? -10.811 -7.031 -2.170 1.00 91.00 167 ALA A O 1
ATOM 1311 N N . ALA A 1 168 ? -10.660 -7.355 0.053 1.00 91.69 168 ALA A N 1
ATOM 1312 C CA . ALA A 1 168 ? -9.655 -8.421 -0.006 1.00 91.69 168 ALA A CA 1
ATOM 1313 C C . ALA A 1 168 ? -10.052 -9.561 -0.965 1.00 91.69 168 ALA A C 1
ATOM 1315 O O . ALA A 1 168 ? -9.257 -9.992 -1.799 1.00 91.69 168 ALA A O 1
ATOM 1316 N N . GLU A 1 169 ? -11.328 -9.937 -0.955 1.00 91.38 169 GLU A N 1
ATOM 1317 C CA . GLU A 1 169 ? -11.907 -11.021 -1.756 1.00 91.38 169 GLU A CA 1
ATOM 1318 C C . GLU A 1 169 ? -11.948 -10.690 -3.255 1.00 91.38 169 GLU A C 1
ATOM 1320 O O . GLU A 1 169 ? -12.077 -11.578 -4.092 1.00 91.38 169 GLU A O 1
ATOM 1325 N N . LYS A 1 170 ? -11.863 -9.400 -3.601 1.00 93.69 170 LYS A N 1
ATOM 1326 C CA . LYS A 1 170 ? -11.913 -8.901 -4.981 1.00 93.69 170 LYS A CA 1
ATOM 1327 C C . LYS A 1 170 ? -10.533 -8.584 -5.555 1.00 93.69 170 LYS A C 1
ATOM 1329 O O . LYS A 1 170 ? -10.450 -8.220 -6.726 1.00 93.69 170 LYS A O 1
ATOM 1334 N N . ARG A 1 171 ? -9.462 -8.679 -4.760 1.00 95.69 171 ARG A N 1
ATOM 1335 C CA . ARG A 1 171 ? -8.099 -8.389 -5.230 1.00 95.69 171 ARG A CA 1
ATOM 1336 C C . ARG A 1 171 ? -7.663 -9.438 -6.248 1.00 95.69 171 ARG A C 1
ATOM 1338 O O . ARG A 1 171 ? -7.929 -10.623 -6.073 1.00 95.69 171 ARG A O 1
ATOM 1345 N N . GLN A 1 172 ? -7.007 -8.974 -7.302 1.00 95.75 172 GLN A N 1
ATOM 1346 C CA . GLN A 1 172 ? -6.443 -9.800 -8.366 1.00 95.75 172 GLN A CA 1
ATOM 1347 C C . GLN A 1 172 ? -4.928 -9.567 -8.425 1.00 95.75 172 GLN A C 1
ATOM 1349 O O . GLN A 1 172 ? -4.472 -8.512 -7.968 1.00 95.75 172 GLN A O 1
ATOM 1354 N N . PRO A 1 173 ? -4.148 -10.516 -8.967 1.00 97.06 173 PRO A N 1
ATOM 1355 C CA . PRO A 1 173 ? -2.723 -10.305 -9.176 1.00 97.06 173 PRO A CA 1
ATOM 1356 C C . PRO A 1 173 ? -2.459 -9.104 -10.098 1.00 97.06 173 PRO A C 1
ATOM 1358 O O . PRO A 1 173 ? -3.202 -8.863 -11.049 1.00 97.06 173 PRO A O 1
ATOM 1361 N N . ILE A 1 174 ? -1.400 -8.350 -9.810 1.00 97.88 174 ILE A N 1
ATOM 1362 C CA . ILE A 1 174 ? -1.054 -7.114 -10.516 1.00 97.88 174 ILE A CA 1
ATOM 1363 C C . ILE A 1 174 ? -0.356 -7.409 -11.849 1.00 97.88 174 ILE A C 1
ATOM 1365 O O . ILE A 1 174 ? 0.417 -8.367 -11.964 1.00 97.88 174 ILE A O 1
ATOM 1369 N N . ARG A 1 175 ? -0.587 -6.563 -12.855 1.00 98.38 175 ARG A N 1
ATOM 1370 C CA . ARG A 1 175 ? 0.124 -6.582 -14.141 1.00 98.38 175 ARG A CA 1
ATOM 1371 C C . ARG A 1 175 ? 1.014 -5.355 -14.256 1.00 98.38 175 ARG A C 1
ATOM 1373 O O . ARG A 1 175 ? 0.544 -4.227 -14.106 1.00 98.38 175 ARG A O 1
ATOM 1380 N N . VAL A 1 176 ? 2.294 -5.577 -14.529 1.00 98.44 176 VAL A N 1
ATOM 1381 C CA . VAL A 1 176 ? 3.334 -4.549 -14.434 1.00 98.44 176 VAL A CA 1
ATOM 1382 C C . VAL A 1 176 ? 4.030 -4.348 -15.772 1.00 98.44 176 VAL A C 1
ATOM 1384 O O . VAL A 1 176 ? 4.445 -5.318 -16.411 1.00 98.44 176 VAL A O 1
ATOM 1387 N N . LEU A 1 177 ? 4.190 -3.082 -16.152 1.00 98.31 177 LEU A N 1
ATOM 1388 C CA . LEU A 1 177 ? 5.102 -2.636 -17.199 1.00 98.31 177 LEU A CA 1
ATOM 1389 C C . LEU A 1 177 ? 6.295 -1.932 -16.540 1.00 98.31 177 LEU A C 1
ATOM 1391 O O . LEU A 1 177 ? 6.132 -0.887 -15.911 1.00 98.31 177 LEU A O 1
ATOM 1395 N N . SER A 1 178 ? 7.486 -2.509 -16.672 1.00 98.25 178 SER A N 1
ATOM 1396 C CA . SER A 1 178 ? 8.738 -1.957 -16.155 1.00 98.25 178 SER A CA 1
ATOM 1397 C C . SER A 1 178 ? 9.598 -1.442 -17.305 1.00 98.25 178 SER A C 1
ATOM 1399 O O . SER A 1 178 ? 9.999 -2.197 -18.189 1.00 98.25 178 SER A O 1
ATOM 1401 N N . LEU A 1 179 ? 9.854 -0.140 -17.340 1.00 97.94 179 LEU A N 1
ATOM 1402 C CA . LEU A 1 179 ? 10.673 0.505 -18.363 1.00 97.94 179 LEU A CA 1
ATOM 1403 C C . LEU A 1 179 ? 12.048 0.819 -17.781 1.00 97.94 179 LEU A C 1
ATOM 1405 O O . LEU A 1 179 ? 12.127 1.424 -16.713 1.00 97.94 179 LEU A O 1
ATOM 1409 N N . PHE A 1 180 ? 13.123 0.470 -18.492 1.00 97.44 180 PHE A N 1
ATOM 1410 C CA . PHE A 1 180 ? 14.492 0.581 -17.964 1.00 97.44 180 PHE A CA 1
ATOM 1411 C C . PHE A 1 180 ? 14.656 -0.279 -16.699 1.00 97.44 180 PHE A C 1
ATOM 1413 O O . PHE A 1 180 ? 15.035 0.205 -15.633 1.00 97.44 180 PHE A O 1
ATOM 1420 N N . ASP A 1 181 ? 14.264 -1.550 -16.812 1.00 97.19 181 ASP A N 1
ATOM 1421 C CA . ASP A 1 181 ? 14.070 -2.465 -15.680 1.00 97.19 181 ASP A CA 1
ATOM 1422 C C . ASP A 1 181 ? 15.359 -2.758 -14.890 1.00 97.19 181 ASP A C 1
ATOM 1424 O O . ASP A 1 181 ? 15.324 -3.086 -13.697 1.00 97.19 181 ASP A O 1
ATOM 1428 N N . GLY A 1 182 ? 16.517 -2.641 -15.541 1.00 95.75 182 GLY A N 1
ATOM 1429 C CA . GLY A 1 182 ? 17.804 -2.996 -14.972 1.00 95.75 182 GLY A CA 1
ATOM 1430 C C . GLY A 1 182 ? 17.797 -4.443 -14.484 1.00 95.75 182 GLY A C 1
ATOM 1431 O O . GLY A 1 182 ? 17.488 -5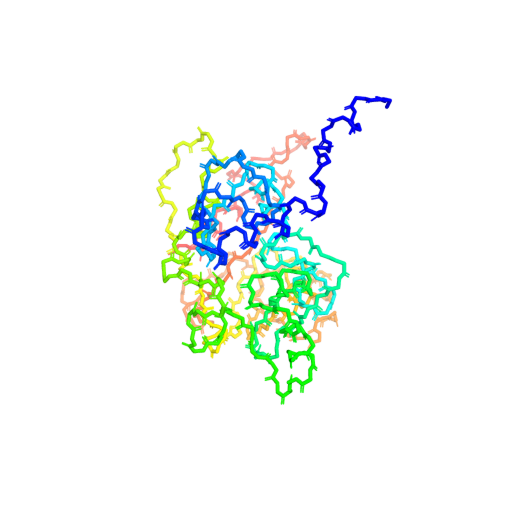.372 -15.225 1.00 95.75 182 GLY A O 1
ATOM 1432 N N . ILE A 1 183 ? 18.141 -4.646 -13.213 1.00 95.88 183 ILE A N 1
ATOM 1433 C CA . ILE A 1 183 ? 18.244 -5.979 -12.595 1.00 95.88 183 ILE A CA 1
ATOM 1434 C C . ILE A 1 183 ? 16.910 -6.514 -12.040 1.00 95.88 183 ILE A C 1
ATOM 1436 O O . ILE A 1 183 ? 16.924 -7.343 -11.128 1.00 95.88 183 ILE A O 1
ATOM 1440 N N . ALA A 1 184 ? 15.774 -6.036 -12.562 1.00 96.81 184 ALA A N 1
ATOM 1441 C CA . ALA A 1 184 ? 14.420 -6.445 -12.178 1.00 96.81 184 ALA A CA 1
ATOM 1442 C C . ALA A 1 184 ? 14.048 -6.175 -10.706 1.00 96.81 184 ALA A C 1
ATOM 1444 O O . ALA A 1 184 ? 13.302 -6.929 -10.073 1.00 96.81 184 ALA A O 1
ATOM 1445 N N . THR A 1 185 ? 14.539 -5.065 -10.144 1.00 97.38 185 THR A N 1
ATOM 1446 C CA . THR A 1 185 ? 14.277 -4.679 -8.745 1.00 97.38 185 THR A CA 1
ATOM 1447 C C . THR A 1 185 ? 12.782 -4.549 -8.450 1.00 97.38 185 THR A C 1
ATOM 1449 O O . THR A 1 185 ? 12.339 -4.919 -7.366 1.00 97.38 185 THR A O 1
ATOM 1452 N N . GLY A 1 186 ? 11.985 -4.070 -9.412 1.00 97.50 186 GLY A N 1
ATOM 1453 C CA . GLY A 1 186 ? 10.538 -3.953 -9.237 1.00 97.50 186 GLY A CA 1
ATOM 1454 C C . GLY A 1 186 ? 9.870 -5.305 -8.978 1.00 97.50 186 GLY A C 1
ATOM 1455 O O . GLY A 1 186 ? 9.056 -5.421 -8.064 1.00 97.50 186 GLY A O 1
ATOM 1456 N N . LEU A 1 187 ? 10.243 -6.349 -9.727 1.00 97.75 187 LEU A N 1
ATOM 1457 C CA . LEU A 1 187 ? 9.706 -7.694 -9.513 1.00 97.75 187 LEU A CA 1
ATOM 1458 C C . LEU A 1 187 ? 10.197 -8.311 -8.199 1.00 97.75 187 LEU A C 1
ATOM 1460 O O . LEU A 1 187 ? 9.428 -9.013 -7.546 1.00 97.75 187 LEU A O 1
ATOM 1464 N N . LEU A 1 188 ? 11.451 -8.063 -7.807 1.00 96.75 188 LEU A N 1
ATOM 1465 C CA . LEU A 1 188 ? 11.975 -8.495 -6.509 1.00 96.75 188 LEU A CA 1
ATOM 1466 C C . LEU A 1 188 ? 11.131 -7.927 -5.361 1.00 96.75 188 LEU A C 1
ATOM 1468 O O . LEU A 1 188 ? 10.573 -8.696 -4.590 1.00 96.75 188 LEU A O 1
ATOM 1472 N N . VAL A 1 189 ? 10.949 -6.605 -5.316 1.00 96.81 189 VAL A N 1
ATOM 1473 C CA . VAL A 1 189 ? 10.196 -5.942 -4.240 1.00 96.81 189 VAL A CA 1
ATOM 1474 C C . VAL A 1 189 ? 8.732 -6.385 -4.213 1.00 96.81 189 VAL A C 1
ATOM 1476 O O . VAL A 1 189 ? 8.181 -6.602 -3.141 1.00 96.81 189 VAL A O 1
ATOM 1479 N N . LEU A 1 190 ? 8.089 -6.575 -5.372 1.00 96.81 190 LEU A N 1
ATOM 1480 C CA . LEU A 1 190 ? 6.717 -7.097 -5.415 1.00 96.81 190 LEU A CA 1
ATOM 1481 C C . LEU A 1 190 ? 6.614 -8.505 -4.814 1.00 96.81 190 LEU A C 1
ATOM 1483 O O . LEU A 1 190 ? 5.635 -8.797 -4.132 1.00 96.81 190 LEU A O 1
ATOM 1487 N N . LYS A 1 191 ? 7.617 -9.364 -5.043 1.00 94.31 191 LYS A N 1
ATOM 1488 C CA . LYS A 1 191 ? 7.678 -10.696 -4.426 1.00 94.31 191 LYS A CA 1
ATOM 1489 C C . LYS A 1 191 ? 7.922 -10.613 -2.923 1.00 94.31 191 LYS A C 1
ATOM 1491 O O . LYS A 1 191 ? 7.233 -11.317 -2.193 1.00 94.31 191 LYS A O 1
ATOM 1496 N N . ASP A 1 192 ? 8.846 -9.762 -2.487 1.00 94.06 192 ASP A N 1
ATOM 1497 C CA . ASP A 1 192 ? 9.179 -9.583 -1.068 1.00 94.06 192 ASP A CA 1
ATOM 1498 C C . ASP A 1 192 ? 7.976 -9.030 -0.282 1.00 94.06 192 ASP A C 1
ATOM 1500 O O . ASP A 1 192 ? 7.710 -9.465 0.830 1.00 94.06 192 ASP A O 1
ATOM 1504 N N . LEU A 1 193 ? 7.169 -8.157 -0.897 1.00 93.56 193 LEU A N 1
ATOM 1505 C CA . LEU A 1 193 ? 5.898 -7.671 -0.339 1.00 93.56 193 LEU A CA 1
ATOM 1506 C C . LEU A 1 193 ? 4.746 -8.695 -0.411 1.00 93.56 193 LEU A C 1
ATOM 1508 O O . LEU A 1 193 ? 3.617 -8.373 -0.040 1.00 93.56 193 LEU A O 1
ATOM 1512 N N . GLY A 1 194 ? 4.973 -9.893 -0.958 1.00 93.06 194 GLY A N 1
ATOM 1513 C CA . GLY A 1 194 ? 3.936 -10.916 -1.131 1.00 93.06 194 GLY A CA 1
ATOM 1514 C C . GLY A 1 194 ? 2.842 -10.550 -2.145 1.00 93.06 194 GLY A C 1
ATOM 1515 O O . GLY A 1 194 ? 1.779 -11.176 -2.171 1.00 93.06 194 GLY A O 1
ATOM 1516 N N . ILE A 1 195 ? 3.069 -9.547 -3.000 1.00 95.38 195 ILE A N 1
ATOM 1517 C CA . ILE A 1 195 ? 2.103 -9.121 -4.016 1.00 95.38 195 ILE A CA 1
ATOM 1518 C C . ILE A 1 195 ? 2.143 -10.109 -5.181 1.00 95.38 195 ILE A C 1
ATOM 1520 O O . ILE A 1 195 ? 3.167 -10.319 -5.833 1.00 95.38 195 ILE A O 1
ATOM 1524 N N . GLN A 1 196 ? 0.992 -10.708 -5.479 1.00 95.62 196 GLN A N 1
ATOM 1525 C CA . GLN A 1 196 ? 0.873 -11.620 -6.610 1.00 95.62 196 GLN A CA 1
ATOM 1526 C C . GLN A 1 196 ? 0.995 -10.844 -7.923 1.00 95.62 196 GLN A C 1
ATOM 1528 O O . GLN A 1 196 ? 0.267 -9.880 -8.143 1.00 95.62 196 GLN A O 1
ATOM 1533 N N . VAL A 1 197 ? 1.892 -11.291 -8.803 1.00 97.19 197 VAL A N 1
ATOM 1534 C CA . VAL A 1 197 ? 2.125 -10.699 -10.128 1.00 97.19 197 VAL A CA 1
ATOM 1535 C C . VAL A 1 197 ? 1.652 -11.675 -11.202 1.00 97.19 197 VAL A C 1
ATOM 1537 O O . VAL A 1 197 ? 2.217 -12.768 -11.317 1.00 97.19 197 VAL A O 1
ATOM 1540 N N . ASP A 1 198 ? 0.642 -11.269 -11.975 1.00 97.25 198 ASP A N 1
ATOM 1541 C CA . ASP A 1 198 ? 0.140 -12.010 -13.143 1.00 97.25 198 ASP A CA 1
ATOM 1542 C C . ASP A 1 198 ? 1.142 -11.916 -14.295 1.00 97.25 198 ASP A C 1
ATOM 1544 O O . ASP A 1 198 ? 1.648 -12.916 -14.804 1.00 97.25 198 ASP A O 1
ATOM 1548 N N . LYS A 1 199 ? 1.490 -10.679 -14.659 1.00 97.06 199 LYS A N 1
ATOM 1549 C CA . LYS A 1 199 ? 2.342 -10.379 -15.807 1.00 97.06 199 LYS A CA 1
ATOM 1550 C C . LYS A 1 199 ? 3.361 -9.306 -15.456 1.00 97.06 199 LYS A C 1
ATOM 1552 O O . LYS A 1 199 ? 3.018 -8.303 -14.837 1.00 97.06 199 LYS A O 1
ATOM 1557 N N . TYR A 1 200 ? 4.600 -9.515 -15.891 1.00 98.38 200 TYR A N 1
ATOM 1558 C CA . TYR A 1 200 ? 5.689 -8.553 -15.751 1.00 98.38 200 TYR A CA 1
ATOM 1559 C C . TYR A 1 200 ? 6.389 -8.383 -17.101 1.00 98.38 200 TYR A C 1
ATOM 1561 O O . TYR A 1 200 ? 7.135 -9.265 -17.535 1.00 98.38 200 TYR A O 1
ATOM 1569 N N . VAL A 1 201 ? 6.101 -7.279 -17.788 1.00 98.25 201 VAL A N 1
ATOM 1570 C CA . VAL A 1 201 ? 6.718 -6.923 -19.073 1.00 98.25 201 VAL A CA 1
ATOM 1571 C C . VAL A 1 201 ? 7.814 -5.902 -18.814 1.00 98.25 201 VAL A C 1
ATOM 1573 O O . VAL A 1 201 ? 7.555 -4.887 -18.172 1.00 98.25 201 VAL A O 1
ATOM 1576 N N . ALA A 1 202 ? 9.023 -6.163 -19.304 1.00 98.25 202 ALA A N 1
ATOM 1577 C CA . ALA A 1 202 ? 10.193 -5.336 -19.037 1.00 98.25 202 ALA A CA 1
ATOM 1578 C C . ALA A 1 202 ? 10.872 -4.863 -20.327 1.00 98.25 202 ALA A C 1
ATOM 1580 O O . ALA A 1 202 ? 11.194 -5.664 -21.207 1.00 98.25 202 ALA A O 1
ATOM 1581 N N . SER A 1 203 ? 11.140 -3.563 -20.422 1.00 98.25 203 SER A N 1
ATOM 1582 C CA . SER A 1 203 ? 12.036 -3.001 -21.432 1.00 98.25 203 SER A CA 1
ATOM 1583 C C . SER A 1 203 ? 13.426 -2.816 -20.830 1.00 98.25 203 SER A C 1
ATOM 1585 O O . SER A 1 203 ? 13.595 -2.082 -19.855 1.00 98.25 203 SER A O 1
ATOM 1587 N N . GLU A 1 204 ? 14.411 -3.489 -21.419 1.00 97.88 204 GLU A N 1
ATOM 1588 C CA . GLU A 1 204 ? 15.823 -3.411 -21.051 1.00 97.88 204 GLU A CA 1
ATOM 1589 C C . GLU A 1 204 ? 16.684 -3.777 -22.270 1.00 97.88 204 GLU A C 1
ATOM 1591 O O . GLU A 1 204 ? 16.263 -4.571 -23.114 1.00 97.88 204 GLU A O 1
ATOM 1596 N N . VAL A 1 205 ? 17.869 -3.175 -22.382 1.00 97.12 205 VAL A N 1
ATOM 1597 C CA . VAL A 1 205 ? 18.825 -3.386 -23.488 1.00 97.12 205 VAL A CA 1
ATOM 1598 C C . VAL A 1 205 ? 20.184 -3.894 -23.007 1.00 97.12 205 VAL A C 1
ATOM 1600 O O . VAL A 1 205 ? 20.990 -4.350 -23.813 1.00 97.12 205 VAL A O 1
ATOM 1603 N N . CYS A 1 206 ? 20.469 -3.795 -21.708 1.00 96.31 206 CYS A N 1
ATOM 1604 C CA . CYS A 1 206 ? 21.694 -4.320 -21.124 1.00 96.31 206 CYS A CA 1
ATOM 1605 C C . CYS A 1 206 ? 21.592 -5.843 -20.937 1.00 96.31 206 CYS A C 1
ATOM 1607 O O . CYS A 1 206 ? 20.898 -6.318 -20.038 1.00 96.31 206 CYS A O 1
ATOM 1609 N N . GLU A 1 207 ? 22.322 -6.606 -21.754 1.00 96.56 207 GLU A N 1
ATOM 1610 C CA . GLU A 1 207 ? 22.333 -8.080 -21.720 1.00 96.56 207 GLU A CA 1
ATOM 1611 C C . GLU A 1 207 ? 22.694 -8.655 -20.340 1.00 96.56 207 GLU A C 1
ATOM 1613 O O . GLU A 1 207 ? 22.085 -9.627 -19.887 1.00 96.56 207 GLU A O 1
ATOM 1618 N N . ASP A 1 208 ? 23.631 -8.027 -19.621 1.00 96.69 208 ASP A N 1
ATOM 1619 C CA . ASP A 1 208 ? 24.001 -8.450 -18.264 1.00 96.69 208 ASP A CA 1
ATOM 1620 C C . ASP A 1 208 ? 22.819 -8.300 -17.293 1.00 96.69 208 ASP A C 1
ATOM 1622 O O . ASP A 1 208 ? 22.549 -9.180 -16.473 1.00 96.69 208 ASP A O 1
ATOM 1626 N N . SER A 1 209 ? 22.073 -7.199 -17.402 1.00 95.38 209 SER A N 1
ATOM 1627 C CA . SER A 1 209 ? 20.900 -6.925 -16.569 1.00 95.38 209 SER A CA 1
ATOM 1628 C C . SER A 1 209 ? 19.741 -7.877 -16.882 1.00 95.38 209 SER A C 1
ATOM 1630 O O . SER A 1 209 ? 19.156 -8.448 -15.957 1.00 95.38 209 SER A O 1
ATOM 1632 N N . ILE A 1 210 ? 19.488 -8.142 -18.169 1.00 96.19 210 ILE A N 1
ATOM 1633 C CA . ILE A 1 210 ? 18.511 -9.141 -18.633 1.00 96.19 210 ILE A CA 1
ATOM 1634 C C . ILE A 1 210 ? 18.869 -10.526 -18.084 1.00 96.19 210 ILE A C 1
ATOM 1636 O O . ILE A 1 210 ? 18.018 -11.213 -17.517 1.00 96.19 210 ILE A O 1
ATOM 1640 N N . THR A 1 211 ? 20.141 -10.920 -18.183 1.00 95.50 211 THR A N 1
ATOM 1641 C CA . THR A 1 211 ? 20.631 -12.211 -17.680 1.00 95.50 211 THR A CA 1
ATOM 1642 C C . THR A 1 211 ? 20.383 -12.350 -16.177 1.00 95.50 211 THR A C 1
ATOM 1644 O O . THR A 1 211 ? 19.871 -13.379 -15.725 1.00 95.50 211 THR A O 1
ATOM 1647 N N . VAL A 1 212 ? 20.678 -11.308 -15.390 1.00 94.88 212 VAL A N 1
ATOM 1648 C CA . VAL A 1 212 ? 20.405 -11.294 -13.943 1.00 94.88 212 VAL A CA 1
ATOM 1649 C C . VAL A 1 212 ? 18.913 -11.479 -13.660 1.00 94.88 212 VAL A C 1
ATOM 1651 O O . VAL A 1 212 ? 18.559 -12.326 -12.835 1.00 94.88 212 VAL A O 1
ATOM 1654 N N . GLY A 1 213 ? 18.040 -10.737 -14.345 1.00 94.62 213 GLY A N 1
ATOM 1655 C CA . GLY A 1 213 ? 16.592 -10.837 -14.154 1.00 94.62 213 GLY A CA 1
ATOM 1656 C C . GLY A 1 213 ? 16.033 -12.211 -14.541 1.00 94.62 213 GLY A C 1
ATOM 1657 O O . GLY A 1 213 ? 15.268 -12.804 -13.774 1.00 94.62 213 GLY A O 1
ATOM 1658 N N . MET A 1 214 ? 16.478 -12.777 -15.668 1.00 93.94 214 MET A N 1
ATOM 1659 C CA . MET A 1 214 ? 16.091 -14.122 -16.113 1.00 93.94 214 MET A CA 1
ATOM 1660 C C . MET A 1 214 ? 16.463 -15.202 -15.093 1.00 93.94 214 MET A C 1
ATOM 1662 O O . MET A 1 214 ? 15.625 -16.048 -14.774 1.00 93.94 214 MET A O 1
ATOM 1666 N N . VAL A 1 215 ? 17.689 -15.165 -14.560 1.00 94.12 215 VAL A N 1
ATOM 1667 C CA . VAL A 1 215 ? 18.176 -16.150 -13.582 1.00 94.12 215 VAL A CA 1
ATOM 1668 C C . VAL A 1 215 ? 17.468 -15.984 -12.237 1.00 94.12 215 VAL A C 1
ATOM 1670 O O . VAL A 1 215 ? 16.946 -16.958 -11.694 1.00 94.12 215 VAL A O 1
ATOM 1673 N N . ARG A 1 216 ? 17.394 -14.758 -11.702 1.00 93.00 216 ARG A N 1
ATOM 1674 C CA . ARG A 1 216 ? 16.791 -14.495 -10.381 1.00 93.00 216 ARG A CA 1
ATOM 1675 C C . ARG A 1 216 ? 15.292 -14.752 -10.346 1.00 93.00 216 ARG A C 1
ATOM 1677 O O . ARG A 1 216 ? 14.760 -15.175 -9.320 1.00 93.00 216 ARG A O 1
ATOM 1684 N N . HIS A 1 217 ? 14.600 -14.499 -11.450 1.00 94.31 217 HIS A N 1
ATOM 1685 C CA . HIS A 1 217 ? 13.148 -14.613 -11.514 1.00 94.31 217 HIS A CA 1
ATOM 1686 C C . HIS A 1 217 ? 12.666 -15.763 -12.397 1.00 94.31 217 HIS A C 1
ATOM 1688 O O . HIS A 1 217 ? 11.481 -15.795 -12.726 1.00 94.31 217 HIS A O 1
ATOM 1694 N N . GLN A 1 218 ? 13.540 -16.731 -12.703 1.00 92.69 218 GLN A N 1
ATOM 1695 C CA . GLN A 1 218 ? 13.201 -18.007 -13.349 1.00 92.69 218 GLN A CA 1
ATOM 1696 C C . GLN A 1 218 ? 12.435 -17.817 -14.670 1.00 92.69 218 GLN A C 1
ATOM 1698 O O . GLN A 1 218 ? 11.441 -18.491 -14.929 1.00 92.69 218 GLN A O 1
ATOM 1703 N N . GLY A 1 219 ? 12.851 -16.841 -15.481 1.00 86.81 219 GLY A N 1
ATOM 1704 C CA . GLY A 1 219 ? 12.224 -16.550 -16.775 1.00 86.81 219 GLY A CA 1
ATOM 1705 C C . GLY A 1 219 ? 10.797 -15.985 -16.710 1.00 86.81 219 GLY A C 1
ATOM 1706 O O . GLY A 1 219 ? 10.120 -15.955 -17.731 1.00 86.81 219 GLY A O 1
ATOM 1707 N N . ARG A 1 220 ? 10.317 -15.517 -15.546 1.00 93.19 220 ARG A N 1
ATOM 1708 C CA . ARG A 1 220 ? 8.965 -14.933 -15.397 1.00 93.19 220 ARG A CA 1
ATOM 1709 C C . ARG A 1 220 ? 8.783 -13.554 -16.047 1.00 93.19 220 ARG A C 1
ATOM 1711 O O . ARG A 1 220 ? 7.661 -13.058 -16.084 1.00 93.19 220 ARG A O 1
ATOM 1718 N N . ILE A 1 221 ? 9.866 -12.924 -16.497 1.00 97.38 221 ILE A N 1
ATOM 1719 C CA . ILE A 1 221 ? 9.857 -11.583 -17.087 1.00 97.38 221 ILE A CA 1
ATOM 1720 C C . ILE A 1 221 ? 9.757 -11.700 -18.607 1.00 97.38 221 ILE A C 1
ATOM 1722 O O . ILE A 1 221 ? 10.552 -12.402 -19.232 1.00 97.38 221 ILE A O 1
ATOM 1726 N N . MET A 1 222 ? 8.809 -10.979 -19.204 1.00 97.50 222 MET A N 1
ATOM 1727 C CA . MET A 1 222 ? 8.706 -10.832 -20.654 1.00 97.50 222 MET A CA 1
ATOM 1728 C C . MET A 1 222 ? 9.541 -9.631 -21.105 1.00 97.50 222 MET A C 1
ATOM 1730 O O . MET A 1 222 ? 9.090 -8.491 -21.004 1.00 97.50 222 MET A O 1
ATOM 1734 N N . TYR A 1 223 ? 10.754 -9.884 -21.596 1.00 97.75 223 TYR A N 1
ATOM 1735 C CA . TYR A 1 223 ? 11.629 -8.831 -22.112 1.00 97.75 223 TYR A CA 1
ATOM 1736 C C . TYR A 1 223 ? 11.235 -8.406 -23.529 1.00 97.75 223 TYR A C 1
ATOM 1738 O O . TYR A 1 223 ? 11.058 -9.247 -24.409 1.00 97.75 223 TYR A O 1
ATOM 1746 N N . VAL A 1 224 ? 11.126 -7.093 -23.748 1.00 96.94 224 VAL A N 1
ATOM 1747 C CA . VAL A 1 224 ? 10.695 -6.501 -25.032 1.00 96.94 224 VAL A CA 1
ATOM 1748 C C . VAL A 1 224 ? 11.782 -5.667 -25.719 1.00 96.94 224 VAL A C 1
ATOM 1750 O O . VAL A 1 224 ? 11.548 -5.093 -26.781 1.00 96.94 224 VAL A O 1
ATOM 1753 N N . GLY A 1 225 ? 12.986 -5.630 -25.141 1.00 96.62 225 GLY A N 1
ATOM 1754 C CA . GLY A 1 225 ? 14.135 -4.909 -25.682 1.00 96.62 225 GLY A CA 1
ATOM 1755 C C . GLY A 1 225 ? 14.029 -3.395 -25.500 1.00 96.62 225 GLY A C 1
ATOM 1756 O O . GLY A 1 225 ? 13.547 -2.906 -24.477 1.00 96.62 225 GLY A O 1
ATOM 1757 N N . ASP A 1 226 ? 14.494 -2.651 -26.503 1.00 97.31 226 ASP A N 1
ATOM 1758 C CA . ASP A 1 226 ? 14.576 -1.189 -26.471 1.00 97.31 226 ASP A CA 1
ATOM 1759 C C . ASP A 1 226 ? 13.200 -0.518 -26.403 1.00 97.31 226 ASP A C 1
ATOM 1761 O O . ASP A 1 226 ? 12.340 -0.728 -27.263 1.00 97.31 226 ASP A O 1
ATOM 1765 N N . VAL A 1 227 ? 13.030 0.359 -25.413 1.00 97.38 227 VAL A N 1
ATOM 1766 C CA . VAL A 1 227 ? 11.791 1.105 -25.155 1.00 97.38 227 VAL A CA 1
ATOM 1767 C C . VAL A 1 227 ? 11.302 1.890 -26.376 1.00 97.38 227 VAL A C 1
ATOM 1769 O O . VAL A 1 227 ? 10.098 2.021 -26.595 1.00 97.38 227 VAL A O 1
ATOM 1772 N N . ARG A 1 228 ? 12.221 2.363 -27.226 1.00 96.38 228 ARG A N 1
ATOM 1773 C CA . ARG A 1 228 ? 11.908 3.154 -28.427 1.00 96.38 228 ARG A CA 1
ATOM 1774 C C . ARG A 1 228 ? 11.149 2.347 -29.479 1.00 96.38 228 ARG A C 1
ATOM 1776 O O . ARG A 1 228 ? 10.457 2.922 -30.312 1.00 96.38 228 ARG A O 1
ATOM 1783 N N . ASN A 1 229 ? 11.257 1.020 -29.430 1.00 97.38 229 ASN A N 1
ATOM 1784 C CA . ASN A 1 229 ? 10.556 0.110 -30.334 1.00 97.38 229 ASN A CA 1
ATOM 1785 C C . ASN A 1 229 ? 9.171 -0.299 -29.800 1.00 97.38 229 ASN A C 1
ATOM 1787 O O . ASN A 1 229 ? 8.406 -0.976 -30.492 1.00 97.38 229 ASN A O 1
ATOM 1791 N N . VAL A 1 230 ? 8.823 0.098 -28.572 1.00 96.88 230 VAL A N 1
ATOM 1792 C CA . VAL A 1 230 ? 7.527 -0.204 -27.962 1.00 96.88 230 VAL A CA 1
ATOM 1793 C C . VAL A 1 230 ? 6.475 0.771 -28.490 1.00 96.88 230 VAL A C 1
ATOM 1795 O O . VAL A 1 230 ? 6.604 1.986 -28.356 1.00 96.88 230 VAL A O 1
ATOM 1798 N N . THR A 1 231 ? 5.407 0.250 -29.089 1.00 95.31 231 THR A N 1
ATOM 1799 C CA . THR A 1 231 ? 4.321 1.048 -29.680 1.00 95.31 231 THR A CA 1
ATOM 1800 C C . THR A 1 231 ? 3.054 0.943 -28.832 1.00 95.31 231 THR A C 1
ATOM 1802 O O . THR A 1 231 ? 2.926 0.007 -28.049 1.00 95.31 231 THR A O 1
ATOM 1805 N N . HIS A 1 232 ? 2.082 1.845 -29.014 1.00 92.44 232 HIS A N 1
ATOM 1806 C CA . HIS A 1 232 ? 0.786 1.730 -28.322 1.00 92.44 232 HIS A CA 1
ATOM 1807 C C . HIS A 1 232 ? 0.081 0.404 -28.626 1.00 92.44 232 HIS A C 1
ATOM 1809 O O . HIS A 1 232 ? -0.469 -0.216 -27.725 1.00 92.44 232 HIS A O 1
ATOM 1815 N N . LYS A 1 233 ? 0.193 -0.092 -29.866 1.00 95.31 233 LYS A N 1
ATOM 1816 C CA . LYS A 1 233 ? -0.336 -1.404 -30.246 1.00 95.31 233 LYS A CA 1
ATOM 1817 C C . LYS A 1 233 ? 0.267 -2.530 -29.399 1.00 95.31 233 LYS A C 1
ATOM 1819 O O . LYS A 1 233 ? -0.456 -3.408 -28.950 1.00 95.31 233 LYS A O 1
ATOM 1824 N N . HIS A 1 234 ? 1.576 -2.485 -29.144 1.00 96.31 234 HIS A N 1
ATOM 1825 C CA . HIS A 1 234 ? 2.219 -3.452 -28.255 1.00 96.31 234 HIS A CA 1
ATOM 1826 C C . HIS A 1 234 ? 1.671 -3.367 -26.825 1.00 96.31 234 HIS A C 1
ATOM 1828 O O . HIS A 1 234 ? 1.392 -4.399 -26.226 1.00 96.31 234 HIS A O 1
ATOM 1834 N N . ILE A 1 235 ? 1.478 -2.155 -26.292 1.00 95.31 235 ILE A N 1
ATOM 1835 C CA . ILE A 1 235 ? 0.900 -1.961 -24.955 1.00 95.31 235 ILE A CA 1
ATOM 1836 C C . ILE A 1 235 ? -0.505 -2.573 -24.879 1.00 95.31 235 ILE A C 1
ATOM 1838 O O . ILE A 1 235 ? -0.772 -3.359 -23.975 1.00 95.31 235 ILE A O 1
ATOM 1842 N N . GLU A 1 236 ? -1.366 -2.295 -25.860 1.00 93.62 236 GLU A N 1
ATOM 1843 C CA . GLU A 1 236 ? -2.718 -2.865 -25.942 1.00 93.62 236 GLU A CA 1
ATOM 1844 C C . GLU A 1 236 ? -2.711 -4.403 -26.023 1.00 93.62 236 GLU A C 1
ATOM 1846 O O . GLU A 1 236 ? -3.521 -5.061 -25.368 1.00 93.62 236 GLU A O 1
ATOM 1851 N N . GLU A 1 237 ? -1.783 -4.989 -26.787 1.00 95.62 237 GLU A N 1
ATOM 1852 C CA . GLU A 1 237 ? -1.645 -6.443 -26.956 1.00 95.62 237 GLU A CA 1
ATOM 1853 C C . GLU A 1 237 ? -1.099 -7.142 -25.704 1.00 95.62 237 GLU A C 1
ATOM 1855 O O . GLU A 1 237 ? -1.547 -8.234 -25.341 1.00 95.62 237 GLU A O 1
ATOM 1860 N N . TRP A 1 238 ? -0.123 -6.536 -25.027 1.00 95.12 238 TRP A N 1
ATOM 1861 C CA . TRP A 1 238 ? 0.464 -7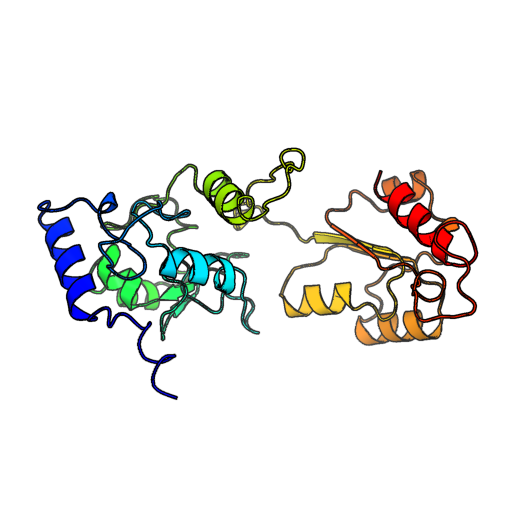.099 -23.809 1.00 95.12 238 TRP A CA 1
ATOM 1862 C C . TRP A 1 238 ? -0.483 -6.991 -22.619 1.00 95.12 238 TRP A C 1
ATOM 1864 O O . TRP A 1 238 ? -0.411 -7.823 -21.707 1.00 95.12 238 TRP A O 1
ATOM 1874 N N . GLY A 1 239 ? -1.429 -6.061 -22.686 1.00 79.81 239 GLY A N 1
ATOM 1875 C CA . GLY A 1 239 ? -2.659 -6.063 -21.915 1.00 79.81 239 GLY A CA 1
ATOM 1876 C C . GLY A 1 239 ? -2.932 -4.722 -21.247 1.00 79.81 239 GLY A C 1
ATOM 1877 O O . GLY A 1 239 ? -2.163 -3.773 -21.376 1.00 79.81 239 GLY A O 1
ATOM 1878 N N . PRO A 1 240 ? -4.008 -4.635 -20.454 1.00 94.75 240 PRO A N 1
ATOM 1879 C CA . PRO A 1 240 ? -4.094 -3.566 -19.479 1.00 94.75 240 PRO A CA 1
ATOM 1880 C C . PRO A 1 240 ? -3.002 -3.777 -18.423 1.00 94.75 240 PRO A C 1
ATOM 1882 O O . PRO A 1 240 ? -2.821 -4.894 -17.930 1.00 94.75 240 PRO A O 1
ATOM 1885 N N . PHE A 1 241 ? -2.310 -2.702 -18.060 1.00 97.19 241 PHE A N 1
ATOM 1886 C CA . PHE A 1 241 ? -1.346 -2.671 -16.964 1.00 97.19 241 PHE A CA 1
ATOM 1887 C C . PHE A 1 241 ? -1.940 -1.935 -15.764 1.00 97.19 241 PHE A C 1
ATOM 1889 O O . PHE A 1 241 ? -2.656 -0.948 -15.925 1.00 97.19 241 PHE A O 1
ATOM 1896 N N . ASP A 1 242 ? -1.631 -2.417 -14.563 1.00 97.12 242 ASP A N 1
ATOM 1897 C CA . ASP A 1 242 ? -2.094 -1.837 -13.299 1.00 97.12 242 ASP A CA 1
ATOM 1898 C C . ASP A 1 242 ? -1.003 -0.967 -12.646 1.00 97.12 242 ASP A C 1
ATOM 1900 O O . ASP A 1 242 ? -1.303 -0.054 -11.878 1.00 97.12 242 ASP A O 1
ATOM 1904 N N . LEU A 1 243 ? 0.267 -1.244 -12.966 1.00 97.75 243 LEU A N 1
ATOM 1905 C CA . LEU A 1 243 ? 1.436 -0.511 -12.489 1.00 97.75 243 LEU A CA 1
ATOM 1906 C C . LEU A 1 243 ? 2.435 -0.300 -13.631 1.00 97.75 243 LEU A C 1
ATOM 1908 O O . LEU A 1 243 ? 2.884 -1.260 -14.257 1.00 97.75 243 LEU A O 1
ATOM 1912 N N . VAL A 1 244 ? 2.820 0.955 -13.856 1.00 97.50 244 VAL A N 1
ATOM 1913 C CA . VAL A 1 244 ? 3.917 1.330 -14.757 1.00 97.50 244 VAL A CA 1
ATOM 1914 C C . VAL A 1 244 ? 5.031 1.941 -13.917 1.00 97.50 244 VAL A C 1
ATOM 1916 O O . VAL A 1 244 ? 4.798 2.899 -13.181 1.00 97.50 244 VAL A O 1
ATOM 1919 N N . ILE A 1 245 ? 6.232 1.378 -14.003 1.00 98.12 245 ILE A N 1
ATOM 1920 C CA . ILE A 1 245 ? 7.419 1.835 -13.269 1.00 98.12 245 ILE A CA 1
ATOM 1921 C C . ILE A 1 245 ? 8.597 1.988 -14.219 1.00 98.12 245 ILE A C 1
ATOM 1923 O O . ILE A 1 245 ? 8.641 1.359 -15.273 1.00 98.12 245 ILE A O 1
ATOM 1927 N N . GLY A 1 246 ? 9.552 2.839 -13.860 1.00 96.00 246 GLY A N 1
ATOM 1928 C CA . GLY A 1 246 ? 10.777 2.963 -14.631 1.00 96.00 246 GLY A CA 1
ATOM 1929 C C . GLY A 1 246 ? 11.676 4.101 -14.187 1.00 96.00 246 GLY A C 1
ATOM 1930 O O . GLY A 1 246 ? 11.222 5.090 -13.613 1.00 96.00 246 GLY A O 1
ATOM 1931 N N . GLY A 1 247 ? 12.967 3.943 -14.465 1.00 93.75 247 GLY A N 1
ATOM 1932 C CA . GLY A 1 247 ? 13.998 4.933 -14.177 1.00 93.75 247 GLY A CA 1
ATOM 1933 C C . GLY A 1 247 ? 14.928 5.084 -15.370 1.00 93.75 247 GLY A C 1
ATOM 1934 O O . GLY A 1 247 ? 15.857 4.301 -15.535 1.00 93.75 247 GLY A O 1
ATOM 1935 N N . SER A 1 248 ? 14.689 6.094 -16.208 1.00 93.25 248 SER A N 1
ATOM 1936 C CA . SER A 1 248 ? 15.551 6.355 -17.365 1.00 93.25 248 SER A CA 1
ATOM 1937 C C . SER A 1 248 ? 16.992 6.672 -16.929 1.00 93.25 248 SER A C 1
ATOM 1939 O O . SER A 1 248 ? 17.179 7.265 -15.860 1.00 93.25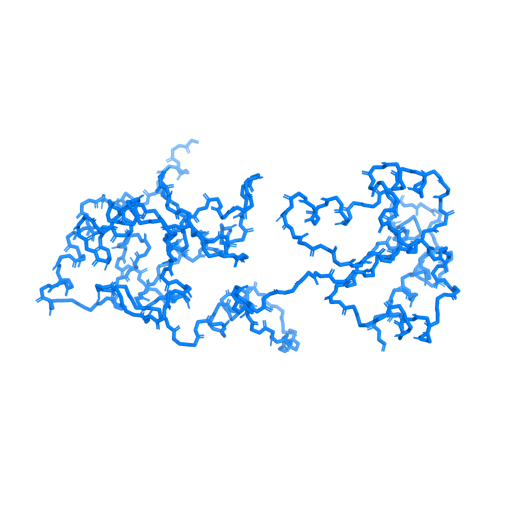 248 SER A O 1
ATOM 1941 N N . PRO A 1 249 ? 18.012 6.370 -17.756 1.00 92.31 249 PRO A N 1
ATOM 1942 C CA . PRO A 1 249 ? 19.410 6.634 -17.418 1.00 92.31 249 PRO A CA 1
ATOM 1943 C C . PRO A 1 249 ? 19.659 8.076 -16.954 1.00 92.31 249 PRO A C 1
ATOM 1945 O O . PRO A 1 249 ? 19.278 9.040 -17.617 1.00 92.31 249 PRO A O 1
ATOM 1948 N N . CYS A 1 250 ? 20.330 8.233 -15.811 1.00 92.19 250 CYS A N 1
ATOM 1949 C CA . CYS A 1 250 ? 20.524 9.538 -15.176 1.00 92.19 250 CYS A CA 1
ATOM 1950 C C . CYS A 1 250 ? 21.836 10.233 -15.570 1.00 92.19 250 CYS A C 1
ATOM 1952 O O . CYS A 1 250 ? 22.028 11.398 -15.225 1.00 92.19 250 CYS A O 1
ATOM 1954 N N . ASN A 1 251 ? 22.738 9.562 -16.296 1.00 88.94 251 ASN A N 1
ATOM 1955 C CA . ASN A 1 251 ? 24.074 10.076 -16.621 1.00 88.94 251 ASN A CA 1
ATOM 1956 C C . ASN A 1 251 ? 24.031 11.440 -17.321 1.00 88.94 251 ASN A C 1
ATOM 1958 O O . ASN A 1 251 ? 24.801 12.330 -16.966 1.00 88.94 251 ASN A O 1
ATOM 1962 N N . ASP A 1 252 ? 23.124 11.620 -18.283 1.00 89.88 252 ASP A N 1
ATOM 1963 C CA . ASP A 1 252 ? 22.970 12.889 -19.004 1.00 89.88 252 ASP A CA 1
ATOM 1964 C C . ASP A 1 252 ? 22.117 13.925 -18.250 1.00 89.88 252 ASP A C 1
ATOM 1966 O O . ASP A 1 252 ? 22.098 15.090 -18.642 1.00 89.88 252 ASP A O 1
ATOM 1970 N N . LEU A 1 253 ? 21.448 13.537 -17.160 1.00 88.19 253 LEU A N 1
ATOM 1971 C CA . LEU A 1 253 ? 20.624 14.420 -16.322 1.00 88.19 253 LEU A CA 1
ATOM 1972 C C . LEU A 1 253 ? 21.379 14.934 -15.090 1.00 88.19 253 LEU A C 1
ATOM 1974 O O . LEU A 1 253 ? 21.134 16.043 -14.617 1.00 88.19 253 LEU A O 1
ATOM 1978 N N . SER A 1 254 ? 22.291 14.124 -14.561 1.00 88.06 254 SER A N 1
ATOM 1979 C CA . SER A 1 254 ? 22.987 14.386 -13.309 1.00 88.06 254 SER A CA 1
ATOM 1980 C C . SER A 1 254 ? 23.867 15.635 -13.394 1.00 88.06 254 SER A C 1
ATOM 1982 O O . SER A 1 254 ? 24.772 15.727 -14.225 1.00 88.06 254 SER A O 1
ATOM 1984 N N . ILE A 1 255 ? 23.637 16.599 -12.493 1.00 89.38 255 ILE A N 1
ATOM 1985 C CA . ILE A 1 255 ? 24.358 17.883 -12.468 1.00 89.38 255 ILE A CA 1
ATOM 1986 C C . ILE A 1 255 ? 25.861 17.716 -12.213 1.00 89.38 255 ILE A C 1
ATOM 1988 O O . ILE A 1 255 ? 26.643 18.556 -12.655 1.00 89.38 255 ILE A O 1
ATOM 1992 N N . VAL A 1 256 ? 26.255 16.628 -11.539 1.00 90.69 256 VAL A N 1
ATOM 1993 C CA . VAL A 1 256 ? 27.656 16.322 -11.215 1.00 90.69 256 VAL A CA 1
ATOM 1994 C C . VAL A 1 256 ? 28.434 15.751 -12.400 1.00 90.69 256 VAL A C 1
ATOM 1996 O O . VAL A 1 256 ? 29.657 15.673 -12.327 1.00 90.69 256 VAL A O 1
ATOM 1999 N N . ASN A 1 257 ? 27.764 15.365 -13.493 1.00 87.62 257 ASN A N 1
ATOM 2000 C CA . ASN A 1 257 ? 28.439 14.947 -14.716 1.00 87.62 257 ASN A CA 1
ATOM 2001 C C . ASN A 1 257 ? 28.816 16.185 -15.561 1.00 87.62 257 ASN A C 1
ATOM 2003 O O . ASN A 1 257 ? 27.925 16.837 -16.114 1.00 87.62 257 ASN A O 1
ATOM 2007 N N . PRO A 1 258 ? 30.112 16.512 -15.726 1.00 85.56 258 PRO A N 1
ATOM 2008 C CA . PRO A 1 258 ? 30.538 17.652 -16.538 1.00 85.56 258 PRO A CA 1
ATOM 2009 C C . PRO A 1 258 ? 30.250 17.464 -18.036 1.00 85.56 258 PRO A C 1
ATOM 2011 O O . PRO A 1 258 ? 30.154 18.449 -18.761 1.00 85.56 258 PRO A O 1
ATOM 2014 N N . ALA A 1 259 ? 30.081 16.220 -18.499 1.00 90.62 259 ALA A N 1
ATOM 2015 C CA . ALA A 1 259 ? 29.755 15.879 -19.884 1.00 90.62 259 ALA A CA 1
ATOM 2016 C C . ALA A 1 259 ? 28.243 15.698 -20.123 1.00 90.62 259 ALA A C 1
ATOM 2018 O O . ALA A 1 259 ? 27.848 15.096 -21.124 1.00 90.62 259 ALA A O 1
ATOM 2019 N N . ARG A 1 260 ? 27.396 16.169 -19.197 1.00 91.19 260 ARG A N 1
ATOM 2020 C CA . ARG A 1 260 ? 25.942 16.013 -19.296 1.00 91.19 260 ARG A CA 1
ATOM 2021 C C . ARG A 1 260 ? 25.398 16.644 -20.577 1.00 91.19 260 ARG A C 1
ATOM 2023 O O . ARG A 1 260 ? 25.787 17.751 -20.949 1.00 91.19 260 ARG A O 1
ATOM 2030 N N . LYS A 1 261 ? 24.434 15.970 -21.196 1.00 90.94 261 LYS A N 1
ATOM 2031 C CA . LYS A 1 261 ? 23.721 16.481 -22.376 1.00 90.94 261 LYS A CA 1
ATOM 2032 C C . LYS A 1 261 ? 22.345 17.070 -22.046 1.00 90.94 261 LYS A C 1
ATOM 2034 O O . LYS A 1 261 ? 21.757 17.773 -22.857 1.00 90.94 261 LYS A O 1
ATOM 2039 N N . GLY A 1 262 ? 21.852 16.855 -20.829 1.00 89.94 262 GLY A N 1
ATOM 2040 C CA . GLY A 1 262 ? 20.545 17.326 -20.385 1.00 89.94 262 GLY A CA 1
ATOM 2041 C C . GLY A 1 262 ? 19.392 16.446 -20.873 1.00 89.94 262 GLY A C 1
ATOM 2042 O O . GLY A 1 262 ? 19.590 15.374 -21.436 1.00 89.94 262 GLY A O 1
ATOM 2043 N N . LEU A 1 263 ? 18.164 16.912 -20.631 1.00 92.94 263 LEU A N 1
ATOM 2044 C CA . LEU A 1 263 ? 16.930 16.146 -20.849 1.00 92.94 263 LEU A CA 1
ATOM 2045 C C . LEU A 1 263 ? 16.597 15.895 -22.327 1.00 92.94 263 LEU A C 1
ATOM 2047 O O . LEU A 1 263 ? 15.966 14.901 -22.657 1.00 92.94 263 LEU A O 1
ATOM 2051 N N . TYR A 1 264 ? 17.011 16.788 -23.222 1.00 91.75 264 TYR A N 1
ATOM 2052 C CA . TYR A 1 264 ? 16.621 16.740 -24.637 1.00 91.75 264 TYR A CA 1
ATOM 2053 C C . TYR A 1 264 ? 17.651 16.046 -25.532 1.00 91.75 264 TYR A C 1
ATOM 2055 O O . TYR A 1 264 ? 17.384 15.772 -26.701 1.00 91.75 264 TYR A O 1
ATOM 2063 N N . GLU A 1 265 ? 18.824 15.729 -24.993 1.00 88.62 265 GLU A N 1
ATOM 2064 C CA . GLU A 1 265 ? 19.919 15.119 -25.733 1.00 88.62 265 GLU A CA 1
ATOM 2065 C C . GLU A 1 265 ? 20.422 13.847 -25.041 1.00 88.62 265 GLU A C 1
ATOM 2067 O O . GLU A 1 265 ? 19.975 13.473 -23.959 1.00 88.62 265 GLU A O 1
ATOM 2072 N N . GLY A 1 266 ? 21.330 13.128 -25.710 1.00 91.75 266 GLY A N 1
ATOM 2073 C CA . GLY A 1 266 ? 21.883 11.879 -25.181 1.00 91.75 266 GLY A CA 1
ATOM 2074 C C . GLY A 1 266 ? 20.808 10.875 -24.753 1.00 91.75 266 GLY A C 1
ATOM 2075 O O . GLY A 1 266 ? 19.808 10.696 -25.451 1.00 91.75 266 GLY A O 1
ATOM 2076 N N . THR A 1 267 ? 21.041 10.243 -23.608 1.00 91.00 267 THR A N 1
ATOM 2077 C CA . THR A 1 267 ? 20.134 9.319 -22.916 1.00 91.00 267 THR A CA 1
ATOM 2078 C C . THR A 1 267 ? 19.049 10.026 -22.107 1.00 91.00 267 THR A C 1
ATOM 2080 O O . THR A 1 267 ? 18.038 9.399 -21.804 1.00 91.00 267 THR A O 1
ATOM 2083 N N . GLY A 1 268 ? 19.184 11.332 -21.839 1.00 91.06 268 GLY A N 1
ATOM 2084 C CA . GLY A 1 268 ? 18.160 12.116 -21.143 1.00 91.06 268 GLY A CA 1
ATOM 2085 C C . GLY A 1 268 ? 16.817 12.099 -21.874 1.00 91.06 268 GLY A C 1
ATOM 2086 O O . GLY A 1 268 ? 15.771 12.015 -21.234 1.00 91.06 268 GLY A O 1
ATOM 2087 N N . ARG A 1 269 ? 16.843 12.034 -23.215 1.00 94.38 269 ARG A N 1
ATOM 2088 C CA . ARG A 1 269 ? 15.629 11.953 -24.045 1.00 94.38 269 ARG A CA 1
ATOM 2089 C C . ARG A 1 269 ? 14.756 10.730 -23.747 1.00 94.38 269 ARG A C 1
ATOM 2091 O O . ARG A 1 269 ? 13.569 10.754 -24.048 1.00 94.38 269 ARG A O 1
ATOM 2098 N N . LEU A 1 270 ? 15.331 9.662 -23.184 1.00 95.12 270 LEU A N 1
ATOM 2099 C CA . LEU A 1 270 ? 14.604 8.429 -22.867 1.00 95.12 270 LEU A CA 1
ATOM 2100 C C . LEU A 1 270 ? 13.550 8.644 -21.773 1.00 95.12 270 LEU A C 1
ATOM 2102 O O . LEU A 1 270 ? 12.594 7.880 -21.700 1.00 95.12 270 LEU A O 1
ATOM 2106 N N . PHE A 1 271 ? 13.655 9.723 -20.993 1.00 95.62 271 PHE A N 1
ATOM 2107 C CA . PHE A 1 271 ? 12.566 10.187 -20.135 1.00 95.62 271 PHE A CA 1
ATOM 2108 C C . PHE A 1 271 ? 11.246 10.348 -20.912 1.00 95.62 271 PHE A C 1
ATOM 2110 O O . PHE A 1 271 ? 10.188 9.940 -20.436 1.00 95.62 271 PHE A O 1
ATOM 2117 N N . PHE A 1 272 ? 11.298 10.886 -22.135 1.00 95.75 272 PHE A N 1
ATOM 2118 C CA . PHE A 1 272 ? 10.100 11.088 -22.950 1.00 95.75 272 PHE A CA 1
ATOM 2119 C C . PHE A 1 272 ? 9.500 9.778 -23.467 1.00 95.75 272 PHE A C 1
ATOM 2121 O O . PHE A 1 272 ? 8.308 9.746 -23.752 1.00 95.75 272 PHE A O 1
ATOM 2128 N N . GLU A 1 273 ? 10.270 8.688 -23.536 1.00 96.50 273 GLU A N 1
ATOM 2129 C CA . GLU A 1 273 ? 9.731 7.365 -23.873 1.00 96.50 273 GLU A CA 1
ATOM 2130 C C . GLU A 1 273 ? 8.880 6.800 -22.733 1.00 96.50 273 GLU A C 1
ATOM 2132 O O . GLU A 1 273 ? 7.832 6.213 -22.989 1.00 96.50 273 GLU A O 1
ATOM 2137 N N . PHE A 1 274 ? 9.271 7.044 -21.475 1.00 96.19 274 PHE A N 1
ATOM 2138 C CA . PHE A 1 274 ? 8.417 6.733 -20.326 1.00 96.19 274 PHE A CA 1
ATOM 2139 C C . PHE A 1 274 ? 7.099 7.509 -20.407 1.00 96.19 274 PHE A C 1
ATOM 2141 O O . PHE A 1 274 ? 6.024 6.920 -20.326 1.00 96.19 274 PHE A O 1
ATOM 2148 N N . TYR A 1 275 ? 7.182 8.825 -20.628 1.00 93.56 275 TYR A N 1
ATOM 2149 C CA . TYR A 1 275 ? 6.002 9.683 -20.760 1.00 93.56 275 TYR A CA 1
ATOM 2150 C C . TYR A 1 275 ? 5.088 9.247 -21.915 1.00 93.56 275 TYR A C 1
ATOM 2152 O O . TYR A 1 275 ? 3.875 9.175 -21.744 1.00 93.56 275 TYR A O 1
ATOM 2160 N N . ARG A 1 276 ? 5.670 8.905 -23.071 1.00 95.06 276 ARG A N 1
ATOM 2161 C CA . ARG A 1 276 ? 4.940 8.450 -24.261 1.00 95.06 276 ARG A CA 1
ATOM 2162 C C . ARG A 1 276 ? 4.163 7.157 -24.023 1.00 95.06 276 ARG A C 1
ATOM 2164 O O . ARG A 1 276 ? 3.109 6.998 -24.615 1.00 95.06 276 ARG A O 1
ATOM 2171 N N . LEU A 1 277 ? 4.697 6.229 -23.230 1.00 94.06 277 LEU A N 1
ATOM 2172 C CA . LEU A 1 277 ? 4.060 4.931 -22.971 1.00 94.06 277 LEU A CA 1
ATOM 2173 C C . LEU A 1 277 ? 3.091 4.951 -21.784 1.00 94.06 277 LEU A C 1
ATOM 2175 O O . LEU A 1 277 ? 2.296 4.025 -21.640 1.00 94.06 277 LEU A O 1
ATOM 2179 N N . LEU A 1 278 ? 3.174 5.971 -20.927 1.00 91.44 278 LEU A N 1
ATOM 2180 C CA . LEU A 1 278 ? 2.248 6.165 -19.812 1.00 91.44 278 LEU A CA 1
ATOM 2181 C C . LEU A 1 278 ? 0.881 6.708 -20.268 1.00 91.44 278 LEU A C 1
ATOM 2183 O O . LEU A 1 278 ? -0.125 6.448 -19.605 1.00 91.44 278 LEU A O 1
ATOM 2187 N N . HIS A 1 279 ? 0.864 7.478 -21.358 1.00 78.50 279 HIS A N 1
ATOM 2188 C CA . HIS A 1 279 ? -0.322 8.103 -21.953 1.00 78.50 279 HIS A CA 1
ATOM 2189 C C . HIS A 1 279 ? -0.809 7.353 -23.194 1.00 78.50 279 HIS A C 1
ATOM 2191 O O . HIS A 1 279 ? -2.018 7.475 -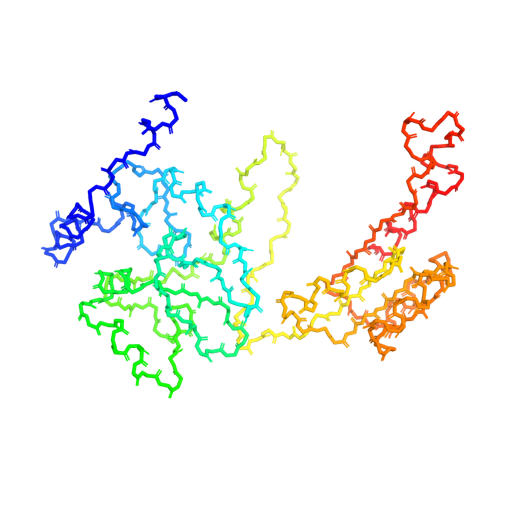23.489 1.00 78.50 279 HIS A O 1
#

Foldseek 3Di:
DPPVVVPPPCLPPVQQLVVLVCVVVVVDPQQQAALQRGDSQFDAADLWWGHTHHPVQLVLCLVQVPDADQVLAGPAANRRSHADDWDAQLDAQHRHIHHPSSCCRQQHNCRSVVCVPDVRRHDCNQDPAQDRRNTGTDPCSQVSVVCSNPPPDPDDDDDPDRDGDDRRVPDDAFAEEEEQCFLVVVVVVCVSSVGHHPAAEYEHAPPVSVVNNCVVVVNRYHYDYHLVPDDVVNVVVSHDGPYYYYDFDCQLVDPPNPPHPHCVDDSNVCVVSSVVNVD